Protein AF-A0A7S0KDR2-F1 (afdb_monomer_lite)

Organism: Micromonas pusilla (NCBI:txid38833)

Sequence (340 aa):
GGAGGDVPVPTMLALCEDPSVVGTPFYLMSFVQGHVFTKPGLDALPSPAHRRAVYDAMADTLGALHKIDPERIGLGSFGSSGGHRSGRGSRPRSTGASWSERQLERWARQYSLSLIGDANPEPVVTALIEWLRANRPVAEPGGRLVHGDFRLDNIVFESPVGPGPAGTGKDKDKDKDKPSPGRGVLAVLDWELSTLGSPYGDVAYCCMPYHLPPPSSSSQSAGAPAAYPAFAGSIPPAGVPTEAEFVQRWCVASGLPNPQTRTERVAGDPRGAKKPVWPFYVALSLFRGAAILAGVRARAAMGNASAANAREAGGLVETLAARALVVAGVPVGSIPRPVS

InterPro domains:
  IPR002575 Aminoglycoside phosphotransferase [PF01636] (4-158)
  IPR011009 Protein kinase-like domain superfamily [SSF56112] (5-304)
  IPR041726 Acyl-CoA dehydrogenase family member 10/11, N-terminal [cd05154] (3-254)
  IPR052898 Acyl-CoA dehydrogenase 10-like [PTHR47829] (7-158)

Radius of gyration: 21.48 Å; chains: 1; bounding box: 63×51×60 Å

Structure (mmCIF, N/CA/C/O backbone):
data_AF-A0A7S0KDR2-F1
#
_entry.id   AF-A0A7S0KDR2-F1
#
loop_
_atom_site.group_PDB
_atom_site.id
_atom_site.type_symbol
_atom_site.label_atom_id
_atom_site.label_alt_id
_atom_site.label_comp_id
_atom_site.label_asym_id
_atom_site.label_entity_id
_atom_site.label_seq_id
_atom_site.pdbx_PDB_ins_code
_atom_site.Cartn_x
_atom_site.Cartn_y
_atom_site.Cartn_z
_atom_site.occupancy
_atom_site.B_iso_or_equiv
_atom_site.auth_seq_id
_atom_site.auth_comp_id
_atom_site.auth_asym_id
_atom_site.auth_atom_id
_atom_site.pdbx_PDB_model_num
ATOM 1 N N . GLY A 1 1 ? -13.976 -10.209 21.223 1.00 30.00 1 GLY A N 1
ATOM 2 C CA . GLY A 1 1 ? -14.221 -9.257 22.322 1.00 30.00 1 GLY A CA 1
ATOM 3 C C . GLY A 1 1 ? -12.956 -9.145 23.137 1.00 30.00 1 GLY A C 1
ATOM 4 O O . GLY A 1 1 ? -12.453 -10.176 23.554 1.00 30.00 1 GLY A O 1
ATOM 5 N N . GLY A 1 2 ? -12.444 -7.928 23.316 1.00 25.38 2 GLY A N 1
ATOM 6 C CA . GLY A 1 2 ? -11.199 -7.647 24.035 1.00 25.38 2 GLY A CA 1
ATOM 7 C C . GLY A 1 2 ? -10.426 -6.529 23.342 1.00 25.38 2 GLY A C 1
ATOM 8 O O . GLY A 1 2 ? -9.996 -6.683 22.206 1.00 25.38 2 GLY A O 1
ATOM 9 N N . ALA A 1 3 ? -10.316 -5.380 24.000 1.00 36.56 3 ALA A N 1
ATOM 10 C CA . ALA A 1 3 ? -9.576 -4.229 23.512 1.00 36.56 3 ALA A CA 1
ATOM 11 C C . ALA A 1 3 ? -8.072 -4.557 23.408 1.00 36.56 3 ALA A C 1
ATOM 13 O O . ALA A 1 3 ? -7.461 -4.956 24.395 1.00 36.56 3 ALA A O 1
ATOM 14 N N . GLY A 1 4 ? -7.498 -4.351 22.216 1.00 34.84 4 GLY A N 1
ATOM 15 C CA . GLY A 1 4 ? -6.059 -4.410 21.940 1.00 34.84 4 GLY A CA 1
ATOM 16 C C . GLY A 1 4 ? -5.543 -5.769 21.453 1.00 34.84 4 GLY A C 1
ATOM 17 O O . GLY A 1 4 ? -5.051 -6.554 22.255 1.00 34.84 4 GLY A O 1
ATOM 18 N N . GLY A 1 5 ? -5.556 -6.015 20.136 1.00 46.31 5 GLY A N 1
ATOM 19 C CA . GLY A 1 5 ? -4.735 -7.089 19.553 1.00 46.31 5 GLY A CA 1
ATOM 20 C C . GLY A 1 5 ? -5.205 -7.703 18.238 1.00 46.31 5 GLY A C 1
ATOM 21 O O . GLY A 1 5 ? -4.361 -8.220 17.513 1.00 46.31 5 GLY A O 1
ATOM 22 N N . ASP A 1 6 ? -6.491 -7.613 17.900 1.00 71.69 6 ASP A N 1
ATOM 23 C CA . ASP A 1 6 ? -7.034 -8.358 16.760 1.00 71.69 6 ASP A CA 1
ATOM 24 C C . ASP A 1 6 ? -7.283 -7.454 15.552 1.00 71.69 6 ASP A C 1
ATOM 26 O O . ASP A 1 6 ? -7.926 -6.409 15.655 1.00 71.69 6 ASP A O 1
ATOM 30 N N . VAL A 1 7 ? -6.782 -7.880 14.391 1.00 90.69 7 VAL A N 1
ATOM 31 C CA . VAL A 1 7 ? -7.192 -7.322 13.100 1.00 90.69 7 VAL A CA 1
ATOM 32 C C . VAL A 1 7 ? -8.580 -7.881 12.800 1.00 90.69 7 VAL A C 1
ATOM 34 O O . VAL A 1 7 ? -8.715 -9.098 12.647 1.00 90.69 7 VAL A O 1
ATOM 37 N N . PRO A 1 8 ? -9.624 -7.042 12.743 1.00 93.12 8 PRO A N 1
ATOM 38 C CA . PRO A 1 8 ? -10.976 -7.520 12.525 1.00 93.12 8 PRO A CA 1
ATOM 39 C C . PRO A 1 8 ? -11.106 -8.057 11.098 1.00 93.12 8 PRO A C 1
ATOM 41 O O . PRO A 1 8 ? -10.743 -7.390 10.130 1.00 93.12 8 PRO A O 1
ATOM 44 N N . VAL A 1 9 ? -11.639 -9.265 10.966 1.00 94.19 9 VAL A N 1
ATOM 45 C CA . VAL A 1 9 ? -11.901 -9.926 9.683 1.00 94.19 9 VAL A CA 1
ATOM 46 C C . VAL A 1 9 ? -13.286 -10.569 9.718 1.00 94.19 9 VAL A C 1
ATOM 48 O O . VAL A 1 9 ? -13.770 -10.909 10.805 1.00 94.19 9 VAL A O 1
ATOM 51 N N . PRO A 1 10 ? -13.944 -10.764 8.563 1.00 94.81 10 PRO A N 1
ATOM 52 C CA . PRO A 1 10 ? -15.155 -11.570 8.504 1.00 94.81 10 PRO A CA 1
ATOM 53 C C . PRO A 1 10 ? -14.897 -12.976 9.064 1.00 94.81 10 PRO A C 1
ATOM 55 O O . PRO A 1 10 ? -13.844 -13.569 8.834 1.00 94.81 10 PRO A O 1
ATOM 58 N N . THR A 1 11 ? -15.864 -13.533 9.793 1.00 94.75 11 THR A N 1
ATOM 59 C CA . THR A 1 11 ? -15.760 -14.914 10.281 1.00 94.75 11 THR A CA 1
ATOM 60 C C . THR A 1 11 ? -15.849 -15.871 9.101 1.00 94.75 11 THR A C 1
ATOM 62 O O . THR A 1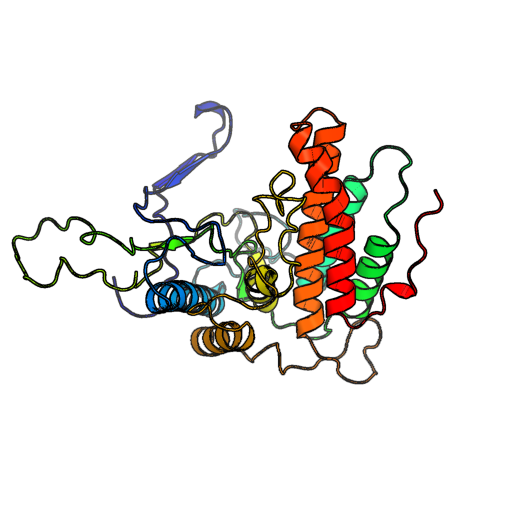 11 ? -16.844 -15.856 8.377 1.00 94.75 11 THR A O 1
ATOM 65 N N . MET A 1 12 ? -14.841 -16.721 8.918 1.00 94.62 12 MET A N 1
ATOM 66 C CA . MET A 1 12 ? -14.871 -17.784 7.913 1.00 94.62 12 MET A CA 1
ATOM 67 C C . MET A 1 12 ? -15.884 -18.861 8.317 1.00 94.62 12 MET A C 1
ATOM 69 O O . MET A 1 12 ? -15.818 -19.383 9.427 1.00 94.62 12 MET A O 1
ATOM 73 N N . LEU A 1 13 ? -16.822 -19.183 7.425 1.00 97.06 13 LEU A N 1
ATOM 74 C CA . LEU A 1 13 ? -17.912 -20.135 7.676 1.00 97.06 13 LEU A CA 1
ATOM 75 C C . LEU A 1 13 ? -17.646 -21.501 7.038 1.00 97.06 13 LEU A C 1
ATOM 77 O O . LEU A 1 13 ? -17.913 -22.528 7.654 1.00 97.06 13 LEU A O 1
ATOM 81 N N . ALA A 1 14 ? -17.135 -21.517 5.806 1.00 96.44 14 ALA A N 1
ATOM 82 C CA . ALA A 1 14 ? -16.826 -22.745 5.081 1.00 96.44 14 ALA A CA 1
ATOM 83 C C . ALA A 1 14 ? -15.789 -22.493 3.983 1.00 96.44 14 ALA A C 1
ATOM 85 O O . ALA A 1 14 ? -15.742 -21.405 3.412 1.00 96.44 14 ALA A O 1
ATOM 86 N N . LEU A 1 15 ? -15.013 -23.524 3.654 1.00 96.94 15 LEU A N 1
ATOM 87 C CA . LEU A 1 15 ? -14.202 -23.620 2.442 1.00 96.94 15 LEU A CA 1
ATOM 88 C C . LEU A 1 15 ? -14.663 -24.869 1.685 1.00 96.94 15 LEU A C 1
ATOM 90 O O . LEU A 1 15 ? -14.707 -25.954 2.261 1.00 96.94 15 LEU A O 1
ATOM 94 N N . CYS A 1 16 ? -15.014 -24.710 0.415 1.00 96.88 16 CYS A N 1
ATOM 95 C CA . CYS A 1 16 ? -15.358 -25.798 -0.487 1.00 96.88 16 CYS A CA 1
ATOM 96 C C . CYS A 1 16 ? -14.338 -25.829 -1.626 1.00 96.88 16 CYS A C 1
ATOM 98 O O . CYS A 1 16 ? -14.314 -24.948 -2.485 1.00 96.88 16 CYS A O 1
ATOM 100 N N . GLU A 1 17 ? -13.480 -26.846 -1.614 1.00 97.38 17 GLU A N 1
ATOM 101 C CA . GLU A 1 17 ? -12.481 -27.067 -2.666 1.00 97.38 17 GLU A CA 1
ATOM 102 C C . GLU A 1 17 ? -13.018 -27.930 -3.816 1.00 97.38 17 GLU A C 1
ATOM 104 O O . GLU A 1 17 ? -12.338 -28.079 -4.827 1.00 97.38 17 GLU A O 1
ATOM 109 N N . ASP A 1 18 ? -14.225 -28.490 -3.678 1.00 96.50 18 ASP A N 1
ATOM 110 C CA . ASP A 1 18 ? -14.862 -29.312 -4.702 1.00 96.50 18 ASP A CA 1
ATOM 111 C C . ASP A 1 18 ? -15.543 -28.426 -5.763 1.00 96.50 18 ASP A C 1
ATOM 113 O O . ASP A 1 18 ? -16.607 -27.851 -5.503 1.00 96.50 18 ASP A O 1
ATOM 117 N N . PRO A 1 19 ? -14.978 -28.321 -6.983 1.00 95.94 19 PRO A N 1
ATOM 118 C CA . PRO A 1 19 ? -15.572 -27.512 -8.035 1.00 95.94 19 PRO A CA 1
ATOM 119 C C . PRO A 1 19 ? -16.894 -28.097 -8.549 1.00 95.94 19 PRO A C 1
ATOM 121 O O . PRO A 1 19 ? -17.602 -27.397 -9.265 1.00 95.94 19 PRO A O 1
ATOM 124 N N . SER A 1 20 ? -17.266 -29.338 -8.209 1.00 97.31 20 SER A N 1
ATOM 125 C CA . SER A 1 20 ? -18.520 -29.948 -8.670 1.00 97.31 20 SER A CA 1
ATOM 126 C C . SER A 1 20 ? -19.775 -29.257 -8.118 1.00 97.31 20 SER A C 1
ATOM 128 O O . SER A 1 20 ? -20.839 -29.348 -8.727 1.00 97.31 20 SER A O 1
ATOM 130 N N . VAL A 1 21 ? -19.652 -28.516 -7.009 1.00 97.12 21 VAL A N 1
ATOM 131 C CA . VAL A 1 21 ? -20.784 -27.871 -6.326 1.00 97.12 21 VAL A CA 1
ATOM 132 C C . VAL A 1 21 ? -21.288 -26.630 -7.079 1.00 97.12 21 VAL A C 1
ATOM 134 O O . VAL A 1 21 ? -22.495 -26.477 -7.254 1.00 97.12 21 VAL A O 1
ATOM 137 N N . VAL A 1 22 ? -20.389 -25.744 -7.537 1.00 96.31 22 VAL A N 1
ATOM 138 C CA . VAL A 1 22 ? -20.742 -24.484 -8.246 1.00 96.31 22 VAL A CA 1
ATOM 139 C C . VAL A 1 22 ? -19.839 -24.148 -9.446 1.00 96.31 22 VAL A C 1
ATOM 141 O O . VAL A 1 22 ? -19.910 -23.049 -9.990 1.00 96.31 22 VAL A O 1
ATOM 144 N N . GLY A 1 23 ? -18.973 -25.069 -9.874 1.00 96.62 23 GLY A N 1
ATOM 145 C CA . GLY A 1 23 ? -18.070 -24.914 -11.024 1.00 96.62 23 GLY A CA 1
ATOM 146 C C . GLY A 1 23 ? -16.664 -24.391 -10.699 1.00 96.62 23 GLY A C 1
ATOM 147 O O . GLY A 1 23 ? -15.805 -24.383 -11.576 1.00 96.62 23 GLY A O 1
ATOM 148 N N . THR A 1 24 ? -16.399 -23.968 -9.460 1.00 96.25 24 THR A N 1
ATOM 149 C CA . THR A 1 24 ? -15.091 -23.477 -8.993 1.00 96.25 24 THR A CA 1
ATOM 150 C C . THR A 1 24 ? -14.984 -23.625 -7.471 1.00 96.25 24 THR A C 1
ATOM 152 O O . THR A 1 24 ? -16.021 -23.578 -6.804 1.00 96.25 24 THR A O 1
ATOM 155 N N . PRO A 1 25 ? -13.776 -23.763 -6.889 1.00 96.06 25 PRO A N 1
ATOM 156 C CA . PRO A 1 25 ? -13.589 -23.632 -5.448 1.00 96.06 25 PRO A CA 1
ATOM 157 C C . PRO A 1 25 ? -14.121 -22.292 -4.927 1.00 96.06 25 PRO A C 1
ATOM 159 O O . PRO A 1 25 ? -13.978 -21.262 -5.593 1.00 96.06 25 PRO A O 1
ATOM 162 N N . PHE A 1 26 ? -14.711 -22.303 -3.734 1.00 95.50 26 PHE A N 1
ATOM 163 C CA . PHE A 1 26 ? -15.263 -21.110 -3.093 1.00 95.50 26 PHE A CA 1
ATOM 164 C C . PHE A 1 26 ? -15.176 -21.197 -1.569 1.00 95.50 26 PHE A C 1
ATOM 166 O O . PHE A 1 26 ? -14.995 -22.265 -0.986 1.00 95.50 26 PHE A O 1
ATOM 173 N N . TYR A 1 27 ? -15.347 -20.060 -0.906 1.00 96.06 27 TYR A N 1
ATOM 174 C CA . TYR A 1 27 ? -15.484 -19.994 0.542 1.00 96.06 27 TYR A CA 1
ATOM 175 C C . TYR A 1 27 ? -16.673 -19.113 0.924 1.00 96.06 27 TYR A C 1
ATOM 177 O O . TYR A 1 27 ? -17.136 -18.285 0.141 1.00 96.06 27 TYR A O 1
ATOM 185 N N . LEU A 1 28 ? -17.170 -19.304 2.141 1.00 96.94 28 LEU A N 1
ATOM 186 C CA . LEU A 1 28 ? -18.227 -18.502 2.744 1.00 96.94 28 LEU A CA 1
ATOM 187 C C . LEU A 1 28 ? -17.679 -17.787 3.972 1.00 96.94 28 LEU A C 1
ATOM 189 O O . LEU A 1 28 ? -16.895 -18.352 4.738 1.00 96.94 28 LEU A O 1
ATOM 193 N N . MET A 1 29 ? -18.138 -16.561 4.183 1.00 97.31 29 MET A N 1
ATOM 194 C CA . MET A 1 29 ? -17.801 -15.751 5.348 1.00 97.31 29 MET A CA 1
ATOM 195 C C . MET A 1 29 ? -19.033 -14.999 5.855 1.00 97.31 29 MET A C 1
ATOM 197 O O . MET A 1 29 ? -20.013 -14.834 5.129 1.00 97.31 29 MET A O 1
ATOM 201 N N . SER A 1 30 ? -18.993 -14.542 7.104 1.00 96.44 30 SER A N 1
ATOM 202 C CA . SER A 1 30 ? -20.048 -13.706 7.674 1.00 96.44 30 SER A CA 1
ATOM 203 C C . SER A 1 30 ? -20.187 -12.390 6.908 1.00 96.44 30 SER A C 1
ATOM 205 O O . SER A 1 30 ? -19.184 -11.742 6.606 1.00 96.44 30 SER A O 1
ATOM 207 N N . PHE A 1 31 ? -21.418 -11.934 6.689 1.00 96.06 31 PHE A N 1
ATOM 208 C CA . PHE A 1 31 ? -21.665 -10.578 6.208 1.00 96.06 31 PHE A CA 1
ATOM 209 C C . PHE A 1 31 ? -21.381 -9.557 7.320 1.00 96.06 31 PHE A C 1
ATOM 211 O O . PHE A 1 31 ? -21.973 -9.633 8.397 1.00 96.06 31 PHE A O 1
ATOM 218 N N . VAL A 1 32 ? -20.488 -8.599 7.061 1.00 93.50 32 VAL A N 1
ATOM 219 C CA . VAL A 1 32 ? -20.164 -7.510 7.993 1.00 93.50 32 VAL A CA 1
ATOM 220 C C . VAL A 1 32 ? -20.855 -6.237 7.515 1.00 93.50 32 VAL A C 1
ATOM 222 O O . VAL A 1 32 ? -20.484 -5.666 6.492 1.00 93.50 32 VAL A O 1
ATOM 225 N N . GLN A 1 33 ? -21.875 -5.795 8.251 1.00 92.50 33 GLN A N 1
ATOM 226 C CA . GLN A 1 33 ? -22.619 -4.583 7.919 1.00 92.50 33 GLN A CA 1
ATOM 227 C C . GLN A 1 33 ? -21.848 -3.335 8.368 1.00 92.50 33 GLN A C 1
ATOM 229 O O . GLN A 1 33 ? -21.670 -3.107 9.562 1.00 92.50 33 GLN A O 1
ATOM 234 N N . GLY A 1 34 ? -21.438 -2.502 7.413 1.00 90.88 34 GLY A N 1
ATOM 235 C CA . GLY A 1 34 ? -20.753 -1.241 7.685 1.00 90.88 34 GLY A CA 1
ATOM 236 C C . GLY A 1 34 ? -20.585 -0.390 6.432 1.00 90.88 34 GLY A C 1
ATOM 237 O O . GLY A 1 34 ? -21.293 -0.579 5.442 1.00 90.88 34 GLY A O 1
ATOM 238 N N . HIS A 1 35 ? -19.664 0.568 6.488 1.00 90.81 35 HIS A N 1
ATOM 239 C CA . HIS A 1 35 ? -19.412 1.520 5.412 1.00 90.81 35 HIS A CA 1
ATOM 240 C C . HIS A 1 35 ? -18.040 1.297 4.775 1.00 90.81 35 HIS A C 1
ATOM 242 O O . HIS A 1 35 ? -17.051 1.129 5.482 1.00 90.81 35 HIS A O 1
ATOM 248 N N . VAL A 1 36 ? -17.972 1.352 3.446 1.00 91.44 36 VAL A N 1
ATOM 249 C CA . VAL A 1 36 ? -16.721 1.277 2.682 1.00 91.44 36 VAL A CA 1
ATOM 250 C C . VAL A 1 36 ? -16.508 2.615 1.990 1.00 91.44 36 VAL A C 1
ATOM 252 O O . VAL A 1 36 ? -17.371 3.068 1.236 1.00 91.44 36 VAL A O 1
ATOM 255 N N . PHE A 1 37 ? -15.368 3.258 2.241 1.00 90.88 37 PHE A N 1
ATOM 256 C CA . PHE A 1 37 ? -15.027 4.517 1.585 1.00 90.88 37 PHE A CA 1
ATOM 257 C C . PHE A 1 37 ? -14.098 4.260 0.401 1.00 90.88 37 PHE A C 1
ATOM 259 O O . PHE A 1 37 ? -13.109 3.550 0.511 1.00 90.88 37 PHE A O 1
ATOM 266 N N . THR A 1 38 ? -14.376 4.897 -0.731 1.00 88.56 38 THR A N 1
ATOM 267 C CA . THR A 1 38 ? -13.565 4.743 -1.952 1.00 88.56 38 THR A CA 1
ATOM 268 C C . THR A 1 38 ? -12.798 6.006 -2.322 1.00 88.56 38 THR A C 1
ATOM 270 O O . THR A 1 38 ? -11.912 5.963 -3.165 1.00 88.56 38 THR A O 1
ATOM 273 N N . LYS A 1 39 ? -13.110 7.152 -1.704 1.00 89.94 39 LYS A N 1
ATOM 274 C CA . LYS A 1 39 ? -12.457 8.436 -1.989 1.00 89.94 39 LYS A CA 1
ATOM 275 C C . LYS A 1 39 ? -11.585 8.861 -0.806 1.00 89.94 39 LYS A C 1
ATOM 277 O O . LYS A 1 39 ? -12.131 9.041 0.284 1.00 89.94 39 LYS A O 1
ATOM 282 N N . PRO A 1 40 ? -10.280 9.121 -1.004 1.00 92.31 40 PRO A N 1
ATOM 283 C CA . PRO A 1 40 ? -9.356 9.442 0.084 1.00 92.31 40 PRO A CA 1
ATOM 284 C C . PRO A 1 40 ? -9.670 10.796 0.740 1.00 92.31 40 PRO A C 1
ATOM 286 O O . PRO A 1 40 ? -9.378 11.009 1.909 1.00 92.31 40 PRO A O 1
ATOM 289 N N . GLY A 1 41 ? -10.332 11.714 0.025 1.00 92.06 41 GLY A N 1
ATOM 290 C CA . GLY A 1 41 ? -10.776 12.988 0.600 1.00 92.06 41 GLY A CA 1
ATOM 291 C C . GLY A 1 41 ? -11.864 12.852 1.672 1.00 92.06 41 GLY A C 1
ATOM 292 O O . GLY A 1 41 ? -12.020 13.755 2.492 1.00 92.06 41 GLY A O 1
ATOM 293 N N . LEU A 1 42 ? -12.594 11.725 1.696 1.00 91.44 42 LEU A N 1
ATOM 294 C CA . LEU A 1 42 ? -13.695 11.472 2.631 1.00 91.44 42 LEU A CA 1
ATOM 295 C C . LEU A 1 42 ? -14.713 12.631 2.675 1.00 91.44 42 LEU A C 1
ATOM 297 O O . LEU A 1 42 ? -15.190 13.035 3.738 1.00 91.44 42 LEU A O 1
ATOM 301 N N . ASP A 1 43 ? -15.044 13.188 1.507 1.00 88.06 43 ASP A N 1
ATOM 302 C CA . ASP A 1 43 ? -15.918 14.364 1.386 1.00 88.06 43 ASP A CA 1
ATOM 303 C C . ASP A 1 43 ? -17.357 14.093 1.838 1.00 88.06 43 ASP A C 1
ATOM 305 O O . ASP A 1 43 ? -18.056 15.012 2.248 1.00 88.06 43 ASP A O 1
ATOM 309 N N . ALA A 1 44 ? -17.773 12.823 1.820 1.00 86.44 44 ALA A N 1
ATOM 310 C CA . ALA A 1 44 ? -19.068 12.382 2.328 1.00 86.44 44 ALA A CA 1
ATOM 311 C C . ALA A 1 44 ? -19.186 12.468 3.863 1.00 86.44 44 ALA A C 1
ATOM 313 O O . ALA A 1 44 ? -20.286 12.341 4.397 1.00 86.44 44 ALA A O 1
ATOM 314 N N . LEU A 1 45 ? -18.072 12.655 4.584 1.00 89.31 45 LEU A N 1
ATOM 315 C CA . LEU A 1 45 ? -18.080 12.765 6.040 1.00 89.31 45 LEU A CA 1
ATOM 316 C C . LEU A 1 45 ? -18.398 14.192 6.501 1.00 89.31 45 LEU A C 1
ATOM 318 O O . LEU A 1 45 ? -17.882 15.155 5.931 1.00 89.31 45 LEU A O 1
ATOM 322 N N . PRO A 1 46 ? -19.173 14.343 7.591 1.00 87.88 46 PRO A N 1
ATOM 323 C CA . PRO A 1 46 ? -19.741 15.633 7.974 1.00 87.88 46 PRO A CA 1
ATOM 324 C C . PRO A 1 46 ? -18.729 16.600 8.602 1.00 87.88 46 PRO A C 1
ATOM 326 O O . PRO A 1 46 ? -19.025 17.785 8.733 1.00 87.88 46 PRO A O 1
ATOM 329 N N . SER A 1 47 ? -17.548 16.136 9.033 1.00 90.69 47 SER A N 1
ATOM 330 C CA . SER A 1 47 ? -16.541 17.027 9.619 1.00 90.69 47 SER A CA 1
ATOM 331 C C . SER A 1 47 ? -15.103 16.509 9.497 1.00 90.69 47 SER A C 1
ATOM 333 O O . SER A 1 47 ? -14.886 15.298 9.388 1.00 90.69 47 SER A O 1
ATOM 335 N N . PRO A 1 48 ? -14.099 17.404 9.611 1.00 93.62 48 PRO A N 1
ATOM 336 C CA . PRO A 1 48 ? -12.688 17.029 9.706 1.00 93.62 48 PRO A CA 1
ATOM 337 C C . PRO A 1 48 ? -12.387 15.975 10.782 1.00 93.62 48 PRO A C 1
ATOM 339 O O . PRO A 1 48 ? -11.556 15.097 10.569 1.00 93.62 48 PRO A O 1
ATOM 342 N N . ALA A 1 49 ? -13.091 16.010 11.918 1.00 91.56 49 ALA A N 1
ATOM 343 C CA . ALA A 1 49 ? -12.898 15.038 12.995 1.00 91.56 49 ALA A CA 1
ATOM 344 C C . ALA A 1 49 ? -13.289 13.607 12.581 1.00 91.56 49 ALA A C 1
ATOM 346 O O . ALA A 1 49 ? -12.629 12.654 12.986 1.00 91.56 49 ALA A O 1
ATOM 347 N N . HIS A 1 50 ? -14.315 13.448 11.736 1.00 90.88 50 HIS A N 1
ATOM 348 C CA . HIS A 1 50 ? -14.700 12.135 11.206 1.00 90.88 50 HIS A CA 1
ATOM 349 C C . HIS A 1 50 ? -13.643 11.599 10.238 1.00 90.88 50 HIS A C 1
ATOM 351 O O . HIS A 1 50 ? -13.275 10.431 10.318 1.00 90.88 50 HIS A O 1
ATOM 357 N N . ARG A 1 51 ? -13.105 12.461 9.363 1.00 93.31 51 ARG A N 1
ATOM 358 C CA . ARG A 1 51 ? -12.008 12.088 8.454 1.00 93.31 51 ARG A CA 1
ATOM 359 C C . ARG A 1 51 ? -10.776 11.643 9.236 1.00 93.31 51 ARG A C 1
ATOM 361 O O . ARG A 1 51 ? -10.191 10.611 8.915 1.00 93.31 51 ARG A O 1
ATOM 368 N N . ARG A 1 52 ? -10.444 12.376 10.306 1.00 94.75 52 ARG A N 1
ATOM 369 C CA . ARG A 1 52 ? -9.329 12.039 11.195 1.00 94.75 52 ARG A CA 1
ATOM 370 C C . ARG A 1 52 ? -9.534 10.677 11.842 1.00 94.75 52 ARG A C 1
ATOM 372 O O . ARG A 1 52 ? -8.624 9.863 11.791 1.00 94.75 52 ARG A O 1
ATOM 379 N N . ALA A 1 53 ? -10.725 10.415 12.380 1.00 93.00 53 ALA A N 1
ATOM 380 C CA . ALA A 1 53 ? -11.049 9.141 13.018 1.00 93.00 53 ALA A CA 1
ATOM 381 C C . ALA A 1 53 ? -10.910 7.942 12.062 1.00 93.00 53 ALA A C 1
ATOM 383 O O . ALA A 1 53 ? -10.332 6.929 12.447 1.00 93.00 53 ALA A O 1
ATOM 384 N N . VAL A 1 54 ? -11.364 8.071 10.810 1.00 94.19 54 VAL A N 1
ATOM 385 C CA . VAL A 1 54 ? -11.232 7.013 9.791 1.00 94.19 54 VAL A CA 1
ATOM 386 C C . VAL A 1 54 ? -9.765 6.701 9.495 1.00 94.19 54 VAL A C 1
ATOM 388 O O . VAL A 1 54 ? -9.358 5.541 9.551 1.00 94.19 54 VAL A O 1
ATOM 391 N N . TYR A 1 55 ? -8.951 7.724 9.222 1.00 96.12 55 TYR A N 1
ATOM 392 C CA . TYR A 1 55 ? -7.526 7.526 8.939 1.00 96.12 55 TYR A CA 1
ATOM 393 C C . TYR A 1 55 ? -6.738 7.043 10.161 1.00 96.12 55 TYR A C 1
ATOM 395 O O . TYR A 1 55 ? -5.831 6.224 10.019 1.00 96.12 55 TYR A O 1
ATOM 403 N N . ASP A 1 56 ? -7.097 7.515 11.355 1.00 95.75 56 ASP A N 1
ATOM 404 C CA . ASP A 1 56 ? -6.513 7.056 12.611 1.00 95.75 56 ASP A CA 1
ATOM 405 C C . ASP A 1 56 ? -6.793 5.556 12.827 1.00 95.75 56 ASP A C 1
ATOM 407 O O . ASP A 1 56 ? -5.863 4.787 13.072 1.00 95.75 56 ASP A O 1
ATOM 411 N N . ALA A 1 57 ? -8.044 5.116 12.640 1.00 94.75 57 ALA A N 1
ATOM 412 C CA . ALA A 1 57 ? -8.432 3.707 12.741 1.00 94.75 57 ALA A CA 1
ATOM 413 C C . ALA A 1 57 ? -7.768 2.834 11.661 1.00 94.75 57 ALA A C 1
ATOM 415 O O . ALA A 1 57 ? -7.365 1.702 11.939 1.00 94.75 57 ALA A O 1
ATOM 416 N N . MET A 1 58 ? -7.613 3.360 10.442 1.00 95.94 58 MET A N 1
ATOM 417 C CA . MET A 1 58 ? -6.900 2.691 9.352 1.00 95.94 58 MET A CA 1
ATOM 418 C C . MET A 1 58 ? -5.421 2.460 9.705 1.00 95.94 58 MET A C 1
ATOM 420 O O . MET A 1 58 ? -4.929 1.339 9.568 1.00 95.94 58 MET A O 1
ATOM 424 N N . ALA A 1 59 ? -4.723 3.488 10.202 1.00 97.19 59 ALA A N 1
ATOM 425 C CA . ALA A 1 59 ? -3.321 3.385 10.614 1.00 97.19 59 ALA A CA 1
ATOM 426 C C . ALA A 1 59 ? -3.133 2.429 11.802 1.00 97.19 59 ALA A C 1
ATOM 428 O O . ALA A 1 59 ? -2.200 1.622 11.798 1.00 97.19 59 ALA A O 1
ATOM 429 N N . ASP A 1 60 ? -4.029 2.489 12.793 1.00 96.25 60 ASP A N 1
ATOM 430 C CA . ASP A 1 60 ? -3.994 1.612 13.967 1.00 96.25 60 ASP A CA 1
ATOM 431 C C . ASP A 1 60 ? -4.214 0.148 13.581 1.00 96.25 60 ASP A C 1
ATOM 433 O O . ASP A 1 60 ? -3.488 -0.729 14.048 1.00 96.25 60 ASP A O 1
ATOM 437 N N . THR A 1 61 ? -5.169 -0.116 12.684 1.00 96.88 61 THR A N 1
ATOM 438 C CA . THR A 1 61 ? -5.474 -1.470 12.196 1.00 96.88 61 THR A CA 1
ATOM 439 C C . THR A 1 61 ? -4.306 -2.044 11.400 1.00 96.88 61 THR A C 1
ATOM 441 O O . THR A 1 61 ? -3.904 -3.185 11.634 1.00 96.88 61 THR A O 1
ATOM 444 N N . LEU A 1 62 ? -3.697 -1.249 10.513 1.00 97.69 62 LEU A N 1
ATOM 445 C CA . LEU A 1 62 ? -2.497 -1.670 9.787 1.00 97.69 62 LEU A CA 1
ATOM 446 C C . LEU A 1 62 ? -1.311 -1.900 10.734 1.00 97.69 62 LEU A C 1
ATOM 448 O O . LEU A 1 62 ? -0.525 -2.832 10.561 1.00 97.69 62 LEU A O 1
ATOM 452 N N . GLY A 1 63 ? -1.172 -1.054 11.754 1.00 96.94 63 GLY A N 1
ATOM 453 C CA . GLY A 1 63 ? -0.151 -1.217 12.778 1.00 96.94 63 GLY A CA 1
ATOM 454 C C . GLY A 1 63 ? -0.334 -2.510 13.574 1.00 96.94 63 GLY A C 1
ATOM 455 O O . GLY A 1 63 ? 0.629 -3.259 13.750 1.00 96.94 63 GLY A O 1
ATOM 456 N N . ALA A 1 64 ? -1.570 -2.809 13.981 1.00 95.62 64 ALA A N 1
ATOM 457 C CA . ALA A 1 64 ? -1.934 -4.052 14.653 1.00 95.62 64 ALA A CA 1
ATOM 458 C C . ALA A 1 64 ? -1.629 -5.278 13.780 1.00 95.62 64 ALA A C 1
ATOM 460 O O . ALA A 1 64 ? -1.002 -6.218 14.267 1.00 95.62 64 ALA A O 1
ATOM 461 N N . LEU A 1 65 ? -1.961 -5.232 12.482 1.00 96.25 65 LEU A N 1
ATOM 462 C CA . LEU A 1 65 ? -1.615 -6.283 11.519 1.00 96.25 65 LEU A CA 1
ATOM 463 C C . LEU A 1 65 ? -0.112 -6.557 11.491 1.00 96.25 65 LEU A C 1
ATOM 465 O O . LEU A 1 65 ? 0.322 -7.696 11.648 1.00 96.25 65 LEU A O 1
ATOM 469 N N . HIS A 1 66 ? 0.703 -5.512 11.366 1.00 96.44 66 HIS A N 1
ATOM 470 C CA . HIS A 1 66 ? 2.157 -5.661 11.291 1.00 96.44 66 HIS A CA 1
ATOM 471 C C . HIS A 1 66 ? 2.811 -6.071 12.621 1.00 96.44 66 HIS A C 1
ATOM 473 O O . HIS A 1 66 ? 3.978 -6.482 12.638 1.00 96.44 66 HIS A O 1
ATOM 479 N N . LYS A 1 67 ? 2.077 -5.988 13.736 1.00 94.00 67 LYS A N 1
ATOM 480 C CA . LYS A 1 67 ? 2.515 -6.460 15.052 1.00 94.00 67 LYS A CA 1
ATOM 481 C C . LYS A 1 67 ? 2.322 -7.968 15.233 1.00 94.00 67 LYS A C 1
ATOM 483 O O . LYS A 1 67 ? 3.032 -8.549 16.054 1.00 94.00 67 LYS A O 1
ATOM 488 N N . ILE A 1 68 ? 1.416 -8.590 14.473 1.00 92.31 68 ILE A N 1
ATOM 489 C CA . ILE A 1 68 ? 1.163 -10.033 14.525 1.00 92.31 68 ILE A CA 1
ATOM 490 C C . ILE A 1 68 ? 2.455 -10.795 14.224 1.00 92.31 68 ILE A C 1
ATOM 492 O O . ILE A 1 68 ? 3.163 -10.500 13.261 1.00 92.31 68 ILE A O 1
ATOM 496 N N . ASP A 1 69 ? 2.739 -11.789 15.062 1.00 90.25 69 ASP A N 1
ATOM 497 C CA . ASP A 1 69 ? 3.786 -12.779 14.838 1.00 90.25 69 ASP A CA 1
ATOM 498 C C . ASP A 1 69 ? 3.203 -13.934 14.006 1.00 90.25 69 ASP A C 1
ATOM 500 O O . ASP A 1 69 ? 2.379 -14.699 14.525 1.00 90.25 69 ASP A O 1
ATOM 504 N N . PRO A 1 70 ? 3.601 -14.083 12.728 1.00 90.31 70 PRO A N 1
ATOM 505 C CA . PRO A 1 70 ? 3.045 -15.114 11.866 1.00 90.31 70 PRO A CA 1
ATOM 506 C C . PRO A 1 70 ? 3.304 -16.533 12.374 1.00 90.31 70 PRO A C 1
ATOM 508 O O . PRO A 1 70 ? 2.480 -17.412 12.135 1.00 90.31 70 PRO A O 1
ATOM 511 N N . GLU A 1 71 ? 4.409 -16.794 13.081 1.00 89.19 71 GLU A N 1
ATOM 512 C CA . GLU A 1 71 ? 4.696 -18.138 13.599 1.00 89.19 71 GLU A CA 1
ATOM 513 C C . GLU A 1 71 ? 3.672 -18.548 14.659 1.00 89.19 71 GLU A C 1
ATOM 515 O O . GLU A 1 71 ? 3.160 -19.670 14.631 1.00 89.19 71 GLU A O 1
ATOM 520 N N . ARG A 1 72 ? 3.300 -17.612 15.539 1.00 89.50 72 ARG A N 1
ATOM 521 C CA . ARG A 1 72 ? 2.342 -17.851 16.629 1.00 89.50 72 ARG A CA 1
ATOM 522 C C . ARG A 1 72 ? 0.926 -18.154 16.152 1.00 89.50 72 ARG A C 1
ATOM 524 O O . ARG A 1 72 ? 0.177 -18.780 16.895 1.00 89.50 72 ARG A O 1
ATOM 531 N N . ILE A 1 73 ? 0.571 -17.735 14.939 1.00 88.62 73 ILE A N 1
ATOM 532 C CA . ILE A 1 73 ? -0.738 -18.002 14.326 1.00 88.62 73 ILE A CA 1
ATOM 533 C C . ILE A 1 73 ? -0.676 -19.068 13.220 1.00 88.62 73 ILE A C 1
ATOM 535 O O . ILE A 1 73 ? -1.617 -19.214 12.448 1.00 88.62 73 ILE A O 1
ATOM 539 N N . GLY A 1 74 ? 0.428 -19.818 13.120 1.00 88.38 74 GLY A N 1
ATOM 540 C CA . GLY A 1 74 ? 0.576 -20.913 12.152 1.00 88.38 74 GLY A CA 1
ATOM 541 C C . GLY A 1 74 ? 0.890 -20.478 10.714 1.00 88.38 74 GLY A C 1
ATOM 542 O O . GLY A 1 74 ? 0.943 -21.318 9.819 1.00 88.38 74 GLY A O 1
ATOM 543 N N . LEU A 1 75 ? 1.165 -19.193 10.483 1.00 88.69 75 LEU A N 1
ATOM 544 C CA . LEU A 1 75 ? 1.485 -18.608 9.176 1.00 88.69 75 LEU A CA 1
ATOM 545 C C . LEU A 1 75 ? 2.990 -18.445 8.917 1.00 88.69 75 LEU A C 1
ATOM 547 O O . LEU A 1 75 ? 3.369 -17.826 7.928 1.00 88.69 75 LEU A O 1
ATOM 551 N N . GLY A 1 76 ? 3.874 -19.028 9.734 1.00 84.19 76 GLY A N 1
ATOM 552 C CA . GLY A 1 76 ? 5.336 -18.887 9.592 1.00 84.19 76 GLY A CA 1
ATOM 553 C C . GLY A 1 76 ? 5.926 -19.338 8.241 1.00 84.19 76 GLY A C 1
ATOM 554 O O . GLY A 1 76 ? 7.055 -18.987 7.910 1.00 84.19 76 GLY A O 1
ATOM 555 N N . SER A 1 77 ? 5.170 -20.092 7.433 1.00 81.31 77 SER A N 1
ATOM 556 C CA . SER A 1 77 ? 5.568 -20.523 6.081 1.00 81.31 77 SER A CA 1
ATOM 557 C C . SER A 1 77 ? 4.772 -19.869 4.942 1.00 81.31 77 SER A C 1
ATOM 559 O O . SER A 1 77 ? 5.020 -20.177 3.779 1.00 81.31 77 SER A O 1
ATOM 561 N N . PHE A 1 78 ? 3.874 -18.928 5.250 1.00 80.69 78 PHE A N 1
ATOM 562 C CA . PHE A 1 78 ? 2.905 -18.358 4.306 1.00 80.69 78 PHE A CA 1
ATOM 563 C C . PHE A 1 78 ? 3.535 -17.611 3.112 1.00 80.69 78 PHE A C 1
ATOM 565 O O . PHE A 1 78 ? 2.962 -17.575 2.029 1.00 80.69 78 PHE A O 1
ATOM 572 N N . GLY A 1 79 ? 4.732 -17.034 3.277 1.00 68.31 79 GLY A N 1
ATOM 573 C CA . GLY A 1 79 ? 5.403 -16.230 2.242 1.00 68.31 79 GLY A CA 1
ATOM 574 C C . GLY A 1 79 ? 6.453 -16.956 1.397 1.00 68.31 79 GLY A C 1
ATOM 575 O O . GLY A 1 79 ? 7.062 -16.338 0.521 1.00 68.31 79 GLY A O 1
ATOM 576 N N . SER A 1 80 ? 6.699 -18.239 1.658 1.00 58.72 80 SER A N 1
ATOM 577 C CA . SER A 1 80 ? 7.636 -19.041 0.876 1.00 58.72 80 SER A CA 1
ATOM 578 C C . SER A 1 80 ? 6.912 -19.633 -0.327 1.00 58.72 80 SER A C 1
ATOM 580 O O . SER A 1 80 ? 5.951 -20.370 -0.161 1.00 58.72 80 SER A O 1
ATOM 582 N N . SER A 1 81 ? 7.373 -19.306 -1.531 1.00 45.09 81 SER A N 1
ATOM 583 C CA . SER A 1 81 ? 6.842 -19.722 -2.834 1.00 45.09 81 SER A CA 1
ATOM 584 C C . SER A 1 81 ? 6.192 -21.119 -2.844 1.00 45.09 81 SER A C 1
ATOM 586 O O . SER A 1 81 ? 6.888 -22.133 -2.891 1.00 45.09 81 SER A O 1
ATOM 588 N N . GLY A 1 82 ? 4.857 -21.163 -2.848 1.00 36.91 82 GLY A N 1
ATOM 589 C CA . GLY A 1 82 ? 4.059 -22.383 -2.996 1.00 36.91 82 GLY A CA 1
ATOM 590 C C . GLY A 1 82 ? 2.975 -22.467 -1.930 1.00 36.91 82 GLY A C 1
ATOM 591 O O . GLY A 1 82 ? 3.289 -22.477 -0.747 1.00 36.91 82 GLY A O 1
ATOM 592 N N . GLY A 1 83 ? 1.714 -22.501 -2.367 1.00 36.75 83 GLY A N 1
ATOM 593 C CA . GLY A 1 83 ? 0.530 -22.515 -1.510 1.00 36.75 83 GLY A CA 1
ATOM 594 C C . GLY A 1 83 ? 0.532 -23.596 -0.428 1.00 36.75 83 GLY A C 1
ATOM 595 O O . GLY A 1 83 ? 1.399 -24.464 -0.383 1.00 36.75 83 GLY A O 1
ATOM 596 N N . HIS A 1 84 ? -0.475 -23.514 0.440 1.00 35.47 84 HIS A N 1
ATOM 597 C CA . HIS A 1 84 ? -0.778 -24.434 1.535 1.00 35.47 84 HIS A CA 1
ATOM 598 C C . HIS A 1 84 ? -0.456 -25.904 1.178 1.00 35.47 84 HIS A C 1
ATOM 600 O O . HIS A 1 84 ? -1.270 -26.610 0.589 1.00 35.47 84 HIS A O 1
ATOM 606 N N . ARG A 1 85 ? 0.756 -26.388 1.495 1.00 37.34 85 ARG A N 1
ATOM 607 C CA . ARG A 1 85 ? 1.094 -27.811 1.363 1.00 37.34 85 ARG A CA 1
ATOM 608 C C . ARG A 1 85 ? 0.629 -28.496 2.635 1.00 37.34 85 ARG A C 1
ATOM 610 O O . ARG A 1 85 ? 1.249 -28.359 3.688 1.00 37.34 85 ARG A O 1
ATOM 617 N N . SER A 1 86 ? -0.447 -29.264 2.522 1.00 34.28 86 SER A N 1
ATOM 618 C CA . SER A 1 86 ? -0.806 -30.306 3.478 1.00 34.28 86 SER A CA 1
ATOM 619 C C . SER A 1 86 ? 0.357 -31.302 3.590 1.00 34.28 86 SER A C 1
ATOM 621 O O . SER A 1 86 ? 0.511 -32.202 2.766 1.00 34.28 86 SER A O 1
ATOM 623 N N . GLY A 1 87 ? 1.238 -31.111 4.569 1.00 34.03 87 GLY A N 1
ATOM 624 C CA . GLY A 1 87 ? 2.355 -32.021 4.803 1.00 34.03 87 GLY A CA 1
ATOM 625 C C . GLY A 1 87 ? 3.365 -31.460 5.794 1.00 34.03 87 GLY A C 1
ATOM 626 O O . GLY A 1 87 ? 4.143 -30.565 5.469 1.00 34.03 87 GLY A O 1
ATOM 627 N N . ARG A 1 88 ? 3.387 -32.016 7.011 1.00 36.50 88 ARG A N 1
ATOM 628 C CA . ARG A 1 88 ? 4.496 -31.819 7.953 1.00 36.50 88 ARG A CA 1
ATOM 629 C C . ARG A 1 88 ? 5.796 -32.277 7.284 1.00 36.50 88 ARG A C 1
ATOM 631 O O . ARG A 1 88 ? 5.896 -33.439 6.908 1.00 36.50 88 ARG A O 1
ATOM 638 N N . GLY A 1 89 ? 6.799 -31.400 7.214 1.00 37.94 89 GLY A N 1
ATOM 639 C CA . GLY A 1 89 ? 8.193 -31.852 7.122 1.00 37.94 89 GLY A CA 1
ATOM 640 C C . GLY A 1 89 ? 9.094 -31.252 6.046 1.00 37.94 89 GLY A C 1
ATOM 641 O O . GLY A 1 89 ? 10.187 -31.772 5.852 1.00 37.94 89 GLY A O 1
ATOM 642 N N . SER A 1 90 ? 8.738 -30.171 5.350 1.00 34.47 90 SER A N 1
ATOM 643 C CA . SER A 1 90 ? 9.709 -29.511 4.458 1.00 34.47 90 SER A CA 1
ATOM 644 C C . SER A 1 90 ? 9.558 -27.997 4.481 1.00 34.47 90 SER A C 1
ATOM 646 O O . SER A 1 90 ? 8.630 -27.449 3.896 1.00 34.47 90 SER A O 1
ATOM 648 N N . ARG A 1 91 ? 10.492 -27.313 5.160 1.00 41.88 91 ARG A N 1
ATOM 649 C CA . ARG A 1 91 ? 10.680 -25.863 5.009 1.00 41.88 91 ARG A CA 1
ATOM 650 C C . ARG A 1 91 ? 11.024 -25.599 3.539 1.00 41.88 91 ARG A C 1
ATOM 652 O O . ARG A 1 91 ? 12.039 -26.129 3.080 1.00 41.88 91 ARG A O 1
ATOM 659 N N . PRO A 1 92 ? 10.237 -24.808 2.791 1.00 40.97 92 PRO A N 1
ATOM 660 C CA . PRO A 1 92 ? 10.650 -24.404 1.461 1.00 40.97 92 PRO A CA 1
ATOM 661 C C . PRO A 1 92 ? 11.957 -23.626 1.589 1.00 40.97 92 PRO A C 1
ATOM 663 O O . PRO A 1 92 ? 12.109 -22.770 2.466 1.00 40.97 92 PRO A O 1
ATOM 666 N N . ARG A 1 93 ? 12.920 -23.949 0.730 1.00 40.16 93 ARG A N 1
ATOM 667 C CA . ARG A 1 93 ? 14.184 -23.226 0.654 1.00 40.16 93 ARG A CA 1
ATOM 668 C C . ARG A 1 93 ? 13.851 -21.788 0.258 1.00 40.16 93 ARG A C 1
ATOM 670 O O . ARG A 1 93 ? 13.373 -21.563 -0.851 1.00 40.16 93 ARG A O 1
ATOM 677 N N . SER A 1 94 ? 14.059 -20.838 1.173 1.00 48.06 94 SER A N 1
ATOM 678 C CA . SER A 1 94 ? 14.027 -19.408 0.856 1.00 48.06 94 SER A CA 1
ATOM 679 C C . SER A 1 94 ? 14.835 -19.193 -0.423 1.00 48.06 94 SER A C 1
ATOM 681 O O . SER A 1 94 ? 15.970 -19.663 -0.525 1.00 48.06 94 SER A O 1
ATOM 683 N N . THR A 1 95 ? 14.262 -18.502 -1.405 1.00 51.44 95 THR A N 1
ATOM 684 C CA . THR A 1 95 ? 14.947 -18.158 -2.658 1.00 51.44 95 THR A CA 1
ATOM 685 C C . THR A 1 95 ? 16.129 -17.205 -2.436 1.00 51.44 95 THR A C 1
ATOM 687 O O . THR A 1 95 ? 16.729 -16.762 -3.406 1.00 51.44 95 THR A O 1
ATOM 690 N N . GLY A 1 96 ? 16.451 -16.829 -1.189 1.00 63.88 96 GLY A N 1
ATOM 691 C CA . GLY A 1 96 ? 17.445 -15.808 -0.843 1.00 63.88 96 GLY A CA 1
ATOM 692 C C . GLY A 1 96 ? 16.987 -14.383 -1.177 1.00 63.88 96 GLY A C 1
ATOM 693 O O . GLY A 1 96 ? 17.399 -13.442 -0.507 1.00 63.88 96 GLY A O 1
ATOM 694 N N . ALA A 1 97 ? 16.095 -14.239 -2.161 1.00 77.50 97 ALA A N 1
ATOM 695 C CA . ALA A 1 97 ? 15.508 -12.981 -2.601 1.00 77.50 97 ALA A CA 1
ATOM 696 C C . ALA A 1 97 ? 14.625 -12.335 -1.527 1.00 77.50 97 ALA A C 1
ATOM 698 O O . ALA A 1 97 ? 13.775 -12.990 -0.908 1.00 77.50 97 ALA A O 1
ATOM 699 N N . SER A 1 98 ? 14.786 -11.025 -1.362 1.00 87.56 98 SER A N 1
ATOM 700 C CA . SER A 1 98 ? 14.019 -10.210 -0.418 1.00 87.56 98 SER A CA 1
ATOM 701 C C . SER A 1 98 ? 12.561 -10.024 -0.891 1.00 87.56 98 SER A C 1
ATOM 703 O O . SER A 1 98 ? 12.236 -10.272 -2.052 1.00 87.56 98 SER A O 1
ATOM 705 N N . TRP A 1 99 ? 11.638 -9.628 -0.012 1.00 91.19 99 TRP A N 1
ATOM 706 C CA . TRP A 1 99 ? 10.252 -9.311 -0.378 1.00 91.19 99 TRP A CA 1
ATOM 707 C C . TRP A 1 99 ? 10.190 -8.245 -1.469 1.00 91.19 99 TRP A C 1
ATOM 709 O O . TRP A 1 99 ? 9.491 -8.440 -2.460 1.00 91.19 99 TRP A O 1
ATOM 719 N N . SER A 1 100 ? 10.946 -7.152 -1.331 1.00 92.44 100 SER A N 1
ATOM 720 C CA . SER A 1 100 ? 10.936 -6.082 -2.332 1.00 92.44 100 SER A CA 1
ATOM 721 C C . SER A 1 100 ? 11.483 -6.541 -3.685 1.00 92.44 100 SER A C 1
ATOM 723 O O . SER A 1 100 ? 10.955 -6.132 -4.714 1.00 92.44 100 SER A O 1
ATOM 725 N N . GLU A 1 101 ? 12.463 -7.450 -3.698 1.00 93.06 101 GLU A N 1
ATOM 726 C CA . GLU A 1 101 ? 12.952 -8.103 -4.917 1.00 93.06 101 GLU A CA 1
ATOM 727 C C . GLU A 1 101 ? 11.860 -8.956 -5.574 1.00 93.06 101 GLU A C 1
ATOM 729 O O . GLU A 1 101 ? 11.571 -8.789 -6.758 1.00 93.06 101 GLU A O 1
ATOM 734 N N . ARG A 1 102 ? 11.178 -9.811 -4.798 1.00 91.81 102 ARG A N 1
ATOM 735 C CA . ARG A 1 102 ? 10.076 -10.641 -5.313 1.00 91.81 102 ARG A CA 1
ATOM 736 C C . ARG A 1 102 ? 8.936 -9.795 -5.875 1.00 91.81 102 ARG A C 1
ATOM 738 O O . ARG A 1 102 ? 8.401 -10.121 -6.932 1.00 91.81 102 ARG A O 1
ATOM 745 N N . GLN A 1 103 ? 8.564 -8.720 -5.183 1.00 93.69 103 GLN A N 1
ATOM 746 C CA . GLN A 1 103 ? 7.517 -7.810 -5.639 1.00 93.69 103 GLN A CA 1
ATOM 747 C C . GLN A 1 103 ? 7.930 -7.080 -6.916 1.00 93.69 103 GLN A C 1
ATOM 749 O O . GLN A 1 103 ? 7.155 -7.057 -7.868 1.00 93.69 103 GLN A O 1
ATOM 754 N N . LEU A 1 104 ? 9.142 -6.524 -6.959 1.00 95.94 104 LEU A N 1
ATOM 755 C CA . LEU A 1 104 ? 9.657 -5.835 -8.138 1.00 95.94 104 LEU A CA 1
ATOM 756 C C . LEU A 1 104 ? 9.644 -6.745 -9.367 1.00 95.94 104 LEU A C 1
ATOM 758 O O . LEU A 1 104 ? 9.065 -6.378 -10.387 1.00 95.94 104 LEU A O 1
ATOM 762 N N . GLU A 1 105 ? 10.207 -7.949 -9.260 1.00 95.50 105 GLU A N 1
ATOM 763 C CA . GLU A 1 105 ? 10.281 -8.866 -10.400 1.00 95.50 105 GLU A CA 1
ATOM 764 C C . GLU A 1 105 ? 8.906 -9.420 -10.798 1.00 95.50 105 GLU A C 1
ATOM 766 O O . GLU A 1 105 ? 8.633 -9.589 -11.988 1.00 95.50 105 GLU A O 1
ATOM 771 N N . ARG A 1 106 ? 7.984 -9.622 -9.842 1.00 94.00 106 ARG A N 1
ATOM 772 C CA . ARG A 1 106 ? 6.581 -9.956 -10.147 1.00 94.00 106 ARG A CA 1
ATOM 773 C C . ARG A 1 106 ? 5.935 -8.872 -11.013 1.00 94.00 106 ARG A C 1
ATOM 775 O O . ARG A 1 106 ? 5.365 -9.197 -12.054 1.00 94.00 106 ARG A O 1
ATOM 782 N N . TRP A 1 107 ? 6.018 -7.607 -10.602 1.00 96.19 107 TRP A N 1
ATOM 783 C CA . TRP A 1 107 ? 5.369 -6.504 -11.318 1.00 96.19 107 TRP A CA 1
ATOM 784 C C . TRP A 1 107 ? 6.073 -6.167 -12.636 1.00 96.19 107 TRP A C 1
ATOM 786 O O . TRP A 1 107 ? 5.393 -5.904 -13.623 1.00 96.19 107 TRP A O 1
ATOM 796 N N . ALA A 1 108 ? 7.403 -6.280 -12.705 1.00 96.75 108 ALA A N 1
ATOM 797 C CA . ALA A 1 108 ? 8.161 -6.151 -13.952 1.00 96.75 108 ALA A CA 1
ATOM 798 C C . ALA A 1 108 ? 7.779 -7.232 -14.968 1.00 96.75 108 ALA A C 1
ATOM 800 O O . ALA A 1 108 ? 7.546 -6.929 -16.142 1.00 96.75 108 ALA A O 1
ATOM 801 N N . ARG A 1 109 ? 7.628 -8.484 -14.518 1.00 95.50 109 ARG A N 1
ATOM 802 C CA . ARG A 1 109 ? 7.127 -9.573 -15.362 1.00 95.50 109 ARG A CA 1
ATOM 803 C C . ARG A 1 109 ? 5.694 -9.313 -15.821 1.00 95.50 109 ARG A C 1
ATOM 805 O O . ARG A 1 109 ? 5.406 -9.490 -16.999 1.00 95.50 109 ARG A O 1
ATOM 812 N N . GLN A 1 110 ? 4.807 -8.888 -14.922 1.00 93.69 110 GLN A N 1
ATOM 813 C CA . GLN A 1 110 ? 3.414 -8.599 -15.269 1.00 93.69 110 GLN A CA 1
ATOM 814 C C . GLN A 1 110 ? 3.293 -7.452 -16.279 1.00 93.69 110 GLN A C 1
ATOM 816 O O . GLN A 1 110 ? 2.529 -7.566 -17.235 1.00 93.69 110 GLN A O 1
ATOM 821 N N . TYR A 1 111 ? 4.072 -6.384 -16.111 1.00 95.19 111 TYR A N 1
ATOM 822 C CA . TYR A 1 111 ? 4.152 -5.294 -17.079 1.00 95.19 111 TYR A CA 1
ATOM 823 C C . TYR A 1 111 ? 4.657 -5.783 -18.442 1.00 95.19 111 TYR A C 1
ATOM 825 O O . TYR A 1 111 ? 4.022 -5.513 -19.455 1.00 95.19 111 TYR A O 1
ATOM 833 N N . SER A 1 112 ? 5.728 -6.584 -18.466 1.00 94.19 112 SER A N 1
ATOM 834 C CA . SER A 1 112 ? 6.281 -7.137 -19.712 1.00 94.19 112 SER A CA 1
ATOM 835 C C . SER A 1 112 ? 5.266 -8.012 -20.456 1.00 94.19 112 SER A C 1
ATOM 837 O O . SER A 1 112 ? 5.124 -7.899 -21.666 1.00 94.19 112 SER A O 1
ATOM 839 N N . LEU A 1 113 ? 4.502 -8.838 -19.730 1.00 92.69 113 LEU A N 1
ATOM 840 C CA . LEU A 1 113 ? 3.409 -9.648 -20.292 1.00 92.69 113 LEU A CA 1
ATOM 841 C C . LEU A 1 113 ? 2.210 -8.812 -20.771 1.00 92.69 113 LEU A C 1
ATOM 843 O O . LEU A 1 113 ? 1.332 -9.343 -21.442 1.00 92.69 113 LEU A O 1
ATOM 847 N N . SER A 1 114 ? 2.148 -7.534 -20.395 1.00 90.94 114 SER A N 1
ATOM 848 C CA . SER A 1 114 ? 1.092 -6.604 -20.801 1.00 90.94 114 SER A CA 1
ATOM 849 C C . SER A 1 114 ? 1.453 -5.807 -22.061 1.00 90.94 114 SER A C 1
ATOM 851 O O . SER A 1 114 ? 0.632 -5.024 -22.538 1.00 90.94 114 SER A O 1
ATOM 853 N N . LEU A 1 115 ? 2.663 -5.981 -22.601 1.00 89.69 115 LEU A N 1
ATOM 854 C CA . LEU A 1 115 ? 3.040 -5.440 -23.904 1.00 89.69 115 LEU A CA 1
ATOM 855 C C . LEU A 1 115 ? 2.321 -6.244 -24.998 1.00 89.69 115 LEU A C 1
ATOM 857 O O . LEU A 1 115 ? 2.298 -7.473 -24.962 1.00 89.69 115 LEU A O 1
ATOM 861 N N . ILE A 1 116 ? 1.683 -5.551 -25.942 1.00 78.81 116 ILE A N 1
ATOM 862 C CA . ILE A 1 116 ? 0.886 -6.166 -27.012 1.00 78.81 116 ILE A CA 1
ATOM 863 C C . ILE A 1 116 ? 1.676 -6.108 -28.320 1.00 78.81 116 ILE A C 1
ATOM 865 O O . ILE A 1 116 ? 2.132 -5.033 -28.707 1.00 78.81 116 ILE A O 1
ATOM 869 N N . GLY A 1 117 ? 1.767 -7.233 -29.035 1.00 75.75 117 GLY A N 1
ATOM 870 C CA . GLY A 1 117 ? 2.480 -7.308 -30.314 1.00 75.75 117 GLY A CA 1
ATOM 871 C C . GLY A 1 117 ? 3.959 -6.943 -30.160 1.00 75.75 117 GLY A C 1
ATOM 872 O O . GLY A 1 117 ? 4.586 -7.328 -29.177 1.00 75.75 117 GLY A O 1
ATOM 873 N N . ASP A 1 118 ? 4.487 -6.156 -31.099 1.00 68.62 118 ASP A N 1
ATOM 874 C CA . ASP A 1 118 ? 5.882 -5.687 -31.102 1.00 68.62 118 ASP A CA 1
ATOM 875 C C . ASP A 1 118 ? 6.071 -4.351 -30.351 1.00 68.62 118 ASP A C 1
ATOM 877 O O . ASP A 1 118 ? 7.001 -3.590 -30.624 1.00 68.62 118 ASP A O 1
ATOM 881 N N . ALA A 1 119 ? 5.163 -4.014 -29.427 1.00 79.06 119 ALA A N 1
ATOM 882 C CA . ALA A 1 119 ? 5.251 -2.773 -28.668 1.00 79.06 119 ALA A CA 1
ATOM 883 C C . ALA A 1 119 ? 6.502 -2.752 -27.774 1.00 79.06 119 ALA A C 1
ATOM 885 O O . ALA A 1 119 ? 6.696 -3.616 -26.917 1.00 79.06 119 ALA A O 1
ATOM 886 N N . ASN A 1 120 ? 7.319 -1.710 -27.934 1.00 84.75 120 ASN A N 1
ATOM 887 C CA . ASN A 1 120 ? 8.428 -1.442 -27.028 1.00 84.75 120 ASN A CA 1
ATOM 888 C C . ASN A 1 120 ? 7.906 -0.963 -25.663 1.00 84.75 120 ASN A C 1
ATOM 890 O O . ASN A 1 120 ? 6.920 -0.224 -25.619 1.00 84.75 120 ASN A O 1
ATOM 894 N N . PRO A 1 121 ? 8.575 -1.323 -24.553 1.00 89.50 121 PRO A N 1
ATOM 895 C CA . PRO A 1 121 ? 8.232 -0.784 -23.245 1.00 89.50 121 PRO A CA 1
ATOM 896 C C . PRO A 1 121 ? 8.429 0.735 -23.212 1.00 89.50 121 PRO A C 1
ATOM 898 O O . PRO A 1 121 ? 9.433 1.253 -23.708 1.00 89.50 121 PRO A O 1
ATOM 901 N N . GLU A 1 122 ? 7.504 1.442 -22.564 1.00 89.88 122 GLU A N 1
ATOM 902 C CA . GLU A 1 122 ? 7.606 2.882 -22.345 1.00 89.88 122 GLU A CA 1
ATOM 903 C C . GLU A 1 122 ? 8.945 3.235 -21.649 1.00 89.88 122 GLU A C 1
ATOM 905 O O . GLU A 1 122 ? 9.226 2.698 -20.568 1.00 89.88 122 GLU A O 1
ATOM 910 N N . PRO A 1 123 ? 9.774 4.156 -22.196 1.00 92.44 123 PRO A N 1
ATOM 911 C CA . PRO A 1 123 ? 11.096 4.475 -21.641 1.00 92.44 123 PRO A CA 1
ATOM 912 C C . PRO A 1 123 ? 11.075 4.867 -20.159 1.00 92.44 123 PRO A C 1
ATOM 914 O O . PRO A 1 123 ? 11.971 4.502 -19.399 1.00 92.44 123 PRO A O 1
ATOM 917 N N . VAL A 1 124 ? 10.022 5.569 -19.729 1.00 92.25 124 VAL A N 1
ATOM 918 C CA . VAL A 1 124 ? 9.824 5.973 -18.330 1.00 92.25 124 VAL A CA 1
ATOM 919 C C . V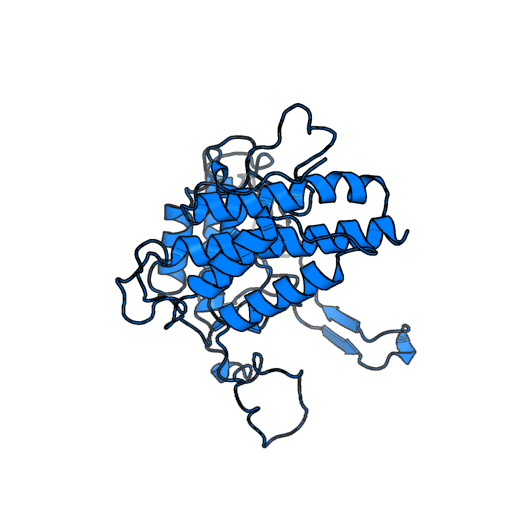AL A 1 124 ? 9.608 4.778 -17.395 1.00 92.25 124 VAL A C 1
ATOM 921 O O . VAL A 1 124 ? 10.102 4.784 -16.269 1.00 92.25 124 VAL A O 1
ATOM 924 N N . VAL A 1 125 ? 8.919 3.728 -17.852 1.00 94.56 125 VAL A N 1
ATOM 925 C CA . VAL A 1 125 ? 8.702 2.514 -17.056 1.00 94.56 125 VAL A CA 1
ATOM 926 C C . VAL A 1 125 ? 9.989 1.698 -16.986 1.00 94.56 125 VAL A C 1
ATOM 928 O O . VAL A 1 125 ? 10.345 1.218 -15.911 1.00 94.56 125 VAL A O 1
ATOM 931 N N . THR A 1 126 ? 10.729 1.599 -18.093 1.00 95.31 126 THR A N 1
ATOM 932 C CA . THR A 1 126 ? 12.047 0.947 -18.123 1.00 95.31 126 THR A CA 1
ATOM 933 C C . THR A 1 126 ? 13.014 1.612 -17.140 1.00 95.31 126 THR A C 1
ATOM 935 O O . THR A 1 126 ? 13.568 0.930 -16.277 1.00 95.31 126 THR A O 1
ATOM 938 N N . ALA A 1 127 ? 13.130 2.945 -17.180 1.00 96.06 127 ALA A N 1
ATOM 939 C CA . ALA A 1 127 ? 13.970 3.708 -16.255 1.00 96.06 127 ALA A CA 1
ATOM 940 C C . ALA A 1 127 ? 13.560 3.507 -14.783 1.00 96.06 127 ALA A C 1
ATOM 942 O O . ALA A 1 127 ? 14.412 3.408 -13.898 1.00 96.06 127 ALA A O 1
ATOM 943 N N . LEU A 1 128 ? 12.256 3.407 -14.506 1.00 97.50 128 LEU A N 1
ATOM 944 C CA . LEU A 1 128 ? 11.750 3.120 -13.166 1.00 97.50 128 LEU A CA 1
ATOM 945 C C . LEU A 1 128 ? 12.123 1.715 -12.686 1.00 97.50 128 LEU A C 1
ATOM 947 O O . LEU A 1 128 ? 12.573 1.565 -11.551 1.00 97.50 128 LEU A O 1
ATOM 951 N N . ILE A 1 129 ? 11.966 0.692 -13.529 1.00 97.81 129 ILE A N 1
ATOM 952 C CA . ILE A 1 129 ? 12.349 -0.686 -13.191 1.00 97.81 129 ILE A CA 1
ATOM 953 C C . ILE A 1 129 ? 13.850 -0.756 -12.881 1.00 97.81 129 ILE A C 1
ATOM 955 O O . ILE A 1 129 ? 14.244 -1.347 -11.874 1.00 97.81 129 ILE A O 1
ATOM 959 N N . GLU A 1 130 ? 14.689 -0.126 -13.705 1.00 97.06 130 GLU A N 1
ATOM 960 C CA . GLU A 1 130 ? 16.138 -0.053 -13.485 1.00 97.06 130 GLU A CA 1
ATOM 961 C C . GLU A 1 130 ? 16.482 0.654 -12.172 1.00 97.06 130 GLU A C 1
ATOM 963 O O . GLU A 1 130 ? 17.259 0.133 -11.364 1.00 97.06 130 GLU A O 1
ATOM 968 N N . TRP A 1 131 ? 15.853 1.803 -11.910 1.00 97.69 131 TRP A N 1
ATOM 969 C CA . TRP A 1 131 ? 16.057 2.531 -10.664 1.00 97.69 131 TRP A CA 1
ATOM 970 C C . TRP A 1 131 ? 15.647 1.696 -9.447 1.00 97.69 131 TRP A C 1
ATOM 972 O O . TRP A 1 131 ? 16.396 1.652 -8.469 1.00 97.69 131 TRP A O 1
ATOM 982 N N . LEU A 1 132 ? 14.504 1.002 -9.504 1.00 98.12 132 LEU A N 1
ATOM 983 C CA . LEU A 1 132 ? 14.028 0.134 -8.425 1.00 98.12 132 LEU A CA 1
ATOM 984 C C . LEU A 1 132 ? 15.006 -1.021 -8.168 1.00 98.12 132 LEU A C 1
ATOM 986 O O . LEU A 1 132 ? 15.340 -1.285 -7.013 1.00 98.12 132 LEU A O 1
ATOM 990 N N . ARG A 1 133 ? 15.535 -1.665 -9.217 1.00 97.25 133 ARG A N 1
ATOM 991 C CA . ARG A 1 133 ? 16.541 -2.733 -9.069 1.00 97.25 133 ARG A CA 1
ATOM 992 C C . ARG A 1 133 ? 17.809 -2.217 -8.388 1.00 97.25 133 ARG A C 1
ATOM 994 O O . ARG A 1 133 ? 18.315 -2.859 -7.469 1.00 97.25 133 ARG A O 1
ATOM 1001 N N . ALA A 1 134 ? 18.287 -1.038 -8.785 1.00 96.50 134 ALA A N 1
ATOM 1002 C CA . ALA A 1 134 ? 19.503 -0.440 -8.237 1.00 96.50 134 ALA A CA 1
ATOM 1003 C C . ALA A 1 134 ? 19.329 0.136 -6.817 1.00 96.50 134 ALA A C 1
ATOM 1005 O O . ALA A 1 134 ? 20.281 0.140 -6.037 1.00 96.50 134 ALA A O 1
ATOM 1006 N N . ASN A 1 135 ? 18.136 0.620 -6.459 1.00 96.62 135 ASN A N 1
ATOM 1007 C CA . ASN A 1 135 ? 17.891 1.329 -5.196 1.00 96.62 135 ASN A CA 1
ATOM 1008 C C . ASN A 1 135 ? 17.146 0.497 -4.142 1.00 96.62 135 ASN A C 1
ATOM 1010 O O . ASN A 1 135 ? 16.775 1.022 -3.092 1.00 96.62 135 ASN A O 1
ATOM 1014 N N . ARG A 1 136 ? 16.971 -0.809 -4.377 1.00 95.06 136 ARG A N 1
ATOM 1015 C CA . ARG A 1 136 ? 16.402 -1.733 -3.392 1.00 95.06 136 ARG A CA 1
ATOM 1016 C C . ARG A 1 136 ? 17.226 -1.742 -2.095 1.00 95.06 136 ARG A C 1
ATOM 1018 O O . ARG A 1 136 ? 18.433 -1.979 -2.175 1.00 95.06 136 ARG A O 1
ATOM 1025 N N . PRO A 1 137 ? 16.618 -1.554 -0.908 1.00 93.00 137 PRO A N 1
ATOM 1026 C CA . PRO A 1 137 ? 17.320 -1.670 0.367 1.00 93.00 137 PRO A CA 1
ATOM 1027 C C . PRO A 1 137 ? 17.942 -3.059 0.549 1.00 93.00 137 PRO A C 1
ATOM 1029 O O . PRO A 1 137 ? 17.274 -4.074 0.349 1.00 93.00 137 PRO A O 1
ATOM 1032 N N . VAL A 1 138 ? 19.209 -3.113 0.965 1.00 90.25 138 VAL A N 1
ATOM 1033 C CA . VAL A 1 138 ? 19.908 -4.385 1.231 1.00 90.25 138 VAL A CA 1
ATOM 1034 C C . VAL A 1 138 ? 19.345 -5.064 2.480 1.00 90.25 138 VAL A C 1
ATOM 1036 O O . VAL A 1 138 ? 19.118 -6.271 2.476 1.00 90.25 138 VAL A O 1
ATOM 1039 N N . ALA A 1 139 ? 19.085 -4.285 3.532 1.00 87.56 139 ALA A N 1
ATOM 1040 C CA . ALA A 1 139 ? 18.488 -4.763 4.774 1.00 87.56 139 ALA A CA 1
ATOM 1041 C C . ALA A 1 139 ? 17.056 -4.232 4.918 1.00 87.56 139 ALA A C 1
ATOM 1043 O O . ALA A 1 139 ? 16.792 -3.227 5.581 1.00 87.56 139 ALA A O 1
ATOM 1044 N N . GLU A 1 140 ? 16.105 -4.912 4.286 1.00 84.12 140 GLU A N 1
ATOM 1045 C CA . GLU A 1 140 ? 14.681 -4.650 4.497 1.00 84.12 140 GLU A CA 1
ATOM 1046 C C . GLU A 1 140 ? 14.180 -5.300 5.802 1.00 84.12 140 GLU A C 1
ATOM 1048 O O . GLU A 1 140 ? 14.606 -6.404 6.150 1.00 84.12 140 GLU A O 1
ATOM 1053 N N . PRO A 1 141 ? 13.264 -4.657 6.551 1.00 85.19 141 PRO A N 1
ATOM 1054 C CA . PRO A 1 141 ? 12.510 -5.379 7.567 1.00 85.19 141 PRO A CA 1
ATOM 1055 C C . PRO A 1 141 ? 11.584 -6.375 6.864 1.00 85.19 141 PRO A C 1
ATOM 1057 O O . PRO A 1 141 ? 10.974 -6.026 5.854 1.00 85.19 141 PRO A O 1
ATOM 1060 N N . GLY A 1 142 ? 11.468 -7.589 7.394 1.00 85.12 142 GLY A N 1
ATOM 1061 C CA . GLY A 1 142 ? 10.683 -8.664 6.791 1.00 85.12 142 GLY A CA 1
ATOM 1062 C C . GLY A 1 142 ? 10.042 -9.578 7.831 1.00 85.12 142 GLY A C 1
ATOM 1063 O O . GLY A 1 142 ? 10.110 -9.314 9.032 1.00 85.12 142 GLY A O 1
ATOM 1064 N N . GLY A 1 143 ? 9.418 -10.659 7.357 1.00 86.31 143 GLY A N 1
ATOM 1065 C CA . GLY A 1 143 ? 8.811 -11.680 8.219 1.00 86.31 143 GLY A CA 1
ATOM 1066 C C . GLY A 1 143 ? 7.532 -11.229 8.926 1.00 86.31 143 GLY A C 1
ATOM 1067 O O . GLY A 1 143 ? 7.116 -11.869 9.884 1.00 86.31 143 GLY A O 1
ATOM 1068 N N . ARG A 1 144 ? 6.913 -10.131 8.479 1.00 92.25 144 ARG A N 1
ATOM 1069 C CA . ARG A 1 144 ? 5.613 -9.671 8.980 1.00 92.25 144 ARG A CA 1
ATOM 1070 C C . ARG A 1 144 ? 4.510 -10.115 8.038 1.00 92.25 144 ARG A C 1
ATOM 1072 O O . ARG A 1 144 ? 4.743 -10.192 6.832 1.00 92.25 144 ARG A O 1
ATOM 1079 N N . LEU A 1 145 ? 3.328 -10.382 8.585 1.00 93.81 145 LEU A N 1
ATOM 1080 C CA . LEU A 1 145 ? 2.132 -10.530 7.768 1.00 93.81 145 LEU A CA 1
ATOM 1081 C C . LEU A 1 145 ? 1.852 -9.183 7.099 1.00 93.81 145 LEU A C 1
ATOM 1083 O O . LEU A 1 145 ? 1.756 -8.169 7.785 1.00 93.81 145 LEU A O 1
ATOM 1087 N N . VAL A 1 146 ? 1.780 -9.184 5.774 1.00 95.50 146 VAL A N 1
ATOM 1088 C CA . VAL A 1 146 ? 1.386 -8.026 4.971 1.00 95.50 146 VAL A CA 1
ATOM 1089 C C . VAL A 1 146 ? 0.097 -8.376 4.248 1.00 95.50 146 VAL A C 1
ATOM 1091 O O . VAL A 1 146 ? -0.053 -9.494 3.750 1.00 95.50 146 VAL A O 1
ATOM 1094 N N . HIS A 1 147 ? -0.833 -7.434 4.210 1.00 97.06 147 HIS A N 1
ATOM 1095 C CA . HIS A 1 147 ? -2.099 -7.554 3.505 1.00 97.06 147 HIS A CA 1
ATOM 1096 C C . HIS A 1 147 ? -1.893 -7.554 1.989 1.00 97.06 147 HIS A C 1
ATOM 1098 O O . HIS A 1 147 ? -2.582 -8.255 1.256 1.00 97.06 147 HIS A O 1
ATOM 1104 N N . GLY A 1 148 ? -0.934 -6.768 1.499 1.00 92.69 148 GLY A N 1
ATOM 1105 C CA . GLY A 1 148 ? -0.659 -6.636 0.077 1.00 92.69 148 GLY A CA 1
ATOM 1106 C C . GLY A 1 148 ? -1.573 -5.629 -0.612 1.00 92.69 148 GLY A C 1
ATOM 1107 O O . GLY A 1 148 ? -1.073 -4.861 -1.415 1.00 92.69 148 GLY A O 1
ATOM 1108 N N . ASP A 1 149 ? -2.869 -5.548 -0.316 1.00 93.81 149 ASP A N 1
ATOM 1109 C CA . ASP A 1 149 ? -3.761 -4.506 -0.872 1.00 93.81 149 ASP A CA 1
ATOM 1110 C C . ASP A 1 149 ? -4.477 -3.713 0.228 1.00 93.81 149 ASP A C 1
ATOM 1112 O O . ASP A 1 149 ? -5.697 -3.629 0.264 1.00 93.81 149 ASP A O 1
ATOM 1116 N N . PHE A 1 150 ? -3.733 -3.227 1.230 1.00 96.12 150 PHE A N 1
ATOM 1117 C CA . PHE A 1 150 ? -4.345 -2.479 2.333 1.00 96.12 150 PHE A CA 1
ATOM 1118 C C . PHE A 1 150 ? -4.689 -1.061 1.866 1.00 96.12 150 PHE A C 1
ATOM 1120 O O . PHE A 1 150 ? -3.808 -0.223 1.678 1.00 96.12 150 PHE A O 1
ATOM 1127 N N . ARG A 1 151 ? -5.973 -0.802 1.637 1.00 92.75 151 ARG A N 1
ATOM 1128 C CA . ARG A 1 151 ? -6.498 0.468 1.122 1.00 92.75 151 ARG A CA 1
ATOM 1129 C C . ARG A 1 151 ? -7.911 0.698 1.644 1.00 92.75 151 ARG A C 1
ATOM 1131 O O . ARG A 1 151 ? -8.555 -0.216 2.144 1.00 92.75 151 ARG A O 1
ATOM 1138 N N . LEU A 1 152 ? -8.353 1.948 1.578 1.00 92.19 152 LEU A N 1
ATOM 1139 C CA . LEU A 1 152 ? -9.570 2.441 2.226 1.00 92.19 152 LEU A CA 1
ATOM 1140 C C . LEU A 1 152 ? -10.851 1.672 1.826 1.00 92.19 152 LEU A C 1
ATOM 1142 O O . LEU A 1 152 ? -11.739 1.474 2.650 1.00 92.19 152 LEU A O 1
ATOM 1146 N N . ASP A 1 153 ? -10.917 1.215 0.582 1.00 91.19 153 ASP A N 1
ATOM 1147 C CA . ASP A 1 153 ? -11.997 0.437 -0.036 1.00 91.19 153 ASP A CA 1
ATOM 1148 C C . ASP A 1 153 ? -11.967 -1.063 0.298 1.00 91.19 153 ASP A C 1
ATOM 1150 O O . ASP A 1 153 ? -12.970 -1.743 0.100 1.00 91.19 153 ASP A O 1
ATOM 1154 N N . ASN A 1 154 ? -10.879 -1.558 0.893 1.00 95.75 154 ASN A N 1
ATOM 1155 C CA . ASN A 1 154 ? -10.778 -2.917 1.438 1.00 95.75 154 ASN A CA 1
ATOM 1156 C C . ASN A 1 154 ? -11.048 -2.955 2.949 1.00 95.75 154 ASN A C 1
ATOM 1158 O O . ASN A 1 154 ? -10.711 -3.920 3.636 1.00 95.75 154 ASN A O 1
ATOM 1162 N N . ILE A 1 155 ? -11.645 -1.894 3.492 1.00 95.25 155 ILE A N 1
ATOM 1163 C CA . ILE A 1 155 ? -11.911 -1.757 4.919 1.00 95.25 155 ILE A CA 1
ATOM 1164 C C . ILE A 1 155 ? -13.380 -1.400 5.125 1.00 95.25 155 ILE A C 1
ATOM 1166 O O . ILE A 1 155 ? -13.895 -0.423 4.580 1.00 95.25 155 ILE A O 1
ATOM 1170 N N . VAL A 1 156 ? -14.051 -2.192 5.957 1.00 94.88 156 VAL A N 1
ATOM 1171 C CA . VAL A 1 156 ? -15.403 -1.908 6.433 1.00 94.88 156 VAL A CA 1
ATOM 1172 C C . VAL A 1 156 ? -15.290 -1.132 7.734 1.00 94.88 156 VAL A C 1
ATOM 1174 O O . VAL A 1 156 ? -14.750 -1.637 8.716 1.00 94.88 156 VAL A O 1
ATOM 1177 N N . PHE A 1 157 ? -15.816 0.083 7.756 1.00 92.50 157 PHE A N 1
ATOM 1178 C CA . PHE A 1 157 ? -15.859 0.950 8.926 1.00 92.50 157 PHE A CA 1
ATOM 1179 C C . PHE A 1 157 ? -17.232 0.910 9.590 1.00 92.50 157 PHE A C 1
ATOM 1181 O O . PHE A 1 157 ? -18.257 0.663 8.948 1.00 92.50 157 PHE A O 1
ATOM 1188 N N . GLU A 1 158 ? -17.260 1.203 10.885 1.00 89.06 158 GLU A N 1
ATOM 1189 C CA . GLU A 1 158 ? -18.505 1.529 11.573 1.00 89.06 158 GLU A CA 1
ATOM 1190 C C . GLU A 1 158 ? -19.153 2.774 10.943 1.00 89.06 158 GLU A C 1
ATOM 1192 O O . GLU A 1 158 ? -18.457 3.711 10.540 1.00 89.06 158 GLU A O 1
ATOM 1197 N N . SER A 1 159 ? -20.487 2.782 10.832 1.00 74.75 159 SER A N 1
ATOM 1198 C CA . SER A 1 159 ? -21.198 3.890 10.187 1.00 74.75 159 SER A CA 1
ATOM 1199 C C . SER A 1 159 ? -20.917 5.219 10.909 1.00 74.75 159 SER A C 1
ATOM 1201 O O . SER A 1 159 ? -21.161 5.321 12.111 1.00 74.75 159 SER A O 1
ATOM 1203 N N . PRO A 1 160 ? -20.451 6.261 10.197 1.00 63.66 160 PRO A N 1
ATOM 1204 C CA . PRO A 1 160 ? -20.176 7.578 10.776 1.00 63.66 160 PRO A CA 1
ATOM 1205 C C . PRO A 1 160 ? -21.444 8.426 10.984 1.00 63.66 160 PRO A C 1
ATOM 1207 O O . PRO A 1 160 ? -21.379 9.475 11.619 1.00 63.66 160 PRO A O 1
ATOM 1210 N N . VAL A 1 161 ? -22.583 8.024 10.406 1.00 56.69 161 VAL A N 1
ATOM 1211 C CA . VAL A 1 161 ? -23.842 8.782 10.435 1.00 56.69 161 VAL A CA 1
ATOM 1212 C C . VAL A 1 161 ? -25.004 7.798 10.614 1.00 56.69 161 VAL A C 1
ATOM 1214 O O . VAL A 1 161 ? -25.475 7.197 9.652 1.00 56.69 161 VAL A O 1
ATOM 1217 N N . GLY A 1 162 ? -25.443 7.588 11.856 1.00 51.31 162 GLY A N 1
ATOM 1218 C CA . GLY A 1 162 ? -26.621 6.776 12.190 1.00 51.31 162 GLY A CA 1
ATOM 1219 C C . GLY A 1 162 ? -26.470 6.016 13.510 1.00 51.31 162 GLY A C 1
ATOM 1220 O O . GLY A 1 162 ? -25.338 5.798 13.945 1.00 51.31 162 GLY A O 1
ATOM 1221 N N . PRO A 1 163 ? -27.583 5.629 14.168 1.00 42.03 163 PRO A N 1
ATOM 1222 C CA . PRO A 1 163 ? -27.524 4.935 15.447 1.00 42.03 163 PRO A CA 1
ATOM 1223 C C . PRO A 1 163 ? -26.745 3.634 15.234 1.00 42.03 163 PRO A C 1
ATOM 1225 O O . PRO A 1 163 ? -26.970 2.947 14.238 1.00 42.03 163 PRO A O 1
ATOM 1228 N N . GLY A 1 164 ? -25.793 3.338 16.124 1.00 45.69 164 GLY A N 1
ATOM 1229 C CA . GLY A 1 164 ? -24.932 2.155 16.030 1.00 45.69 164 GLY A CA 1
ATOM 1230 C C . GLY A 1 164 ? -25.714 0.845 15.827 1.00 45.69 164 GLY A C 1
ATOM 1231 O O . GLY A 1 164 ? -26.943 0.832 15.955 1.00 45.69 164 GLY A O 1
ATOM 1232 N N . PRO A 1 165 ? -25.028 -0.270 15.514 1.00 44.22 165 PRO A N 1
ATOM 1233 C CA . PRO A 1 165 ? -25.680 -1.540 15.196 1.00 44.22 165 PRO A CA 1
ATOM 1234 C C . PRO A 1 165 ? -26.752 -1.872 16.237 1.00 44.22 165 PRO A C 1
ATOM 1236 O O . PRO A 1 165 ? -26.522 -1.730 17.440 1.00 44.22 165 PRO A O 1
ATOM 1239 N N . ALA A 1 166 ? -27.939 -2.258 15.761 1.00 42.38 166 ALA A N 1
ATOM 1240 C CA . ALA A 1 166 ? -29.116 -2.518 16.580 1.00 42.38 166 ALA A CA 1
ATOM 1241 C C . ALA A 1 166 ? -28.865 -3.690 17.545 1.00 42.38 166 ALA A C 1
ATOM 1243 O O . ALA A 1 166 ? -29.216 -4.836 17.279 1.00 42.38 166 ALA A O 1
ATOM 1244 N N . GLY A 1 167 ? -28.236 -3.399 18.682 1.00 39.88 167 GLY A N 1
ATOM 1245 C CA . GLY A 1 167 ? -28.185 -4.291 19.825 1.00 39.88 167 GLY A CA 1
ATOM 1246 C C . GLY A 1 167 ? -29.590 -4.431 20.397 1.00 39.88 167 GLY A C 1
ATOM 1247 O O . GLY A 1 167 ? -30.268 -3.439 20.658 1.00 39.88 167 GLY A O 1
ATOM 1248 N N . THR A 1 168 ? -30.022 -5.665 20.621 1.00 37.41 168 THR A N 1
ATOM 1249 C CA . THR A 1 168 ? -31.323 -6.069 21.180 1.00 37.41 168 THR A CA 1
ATOM 1250 C C . THR A 1 168 ? -31.532 -5.676 22.657 1.00 37.41 168 THR A C 1
ATOM 1252 O O . THR A 1 168 ? -32.339 -6.280 23.362 1.00 37.41 168 THR A O 1
ATOM 1255 N N . GLY A 1 169 ? -30.836 -4.650 23.151 1.00 38.31 169 GLY A N 1
ATOM 1256 C CA . GLY A 1 169 ? -30.885 -4.183 24.535 1.00 38.31 169 GLY A CA 1
ATOM 1257 C C . GLY A 1 169 ? -31.794 -2.969 24.714 1.00 38.31 169 GLY A C 1
ATOM 1258 O O . GLY A 1 169 ? -31.575 -1.914 24.118 1.00 38.31 169 GLY A O 1
ATOM 1259 N N . LYS A 1 170 ? -32.807 -3.112 25.572 1.00 35.84 170 LYS A N 1
ATOM 1260 C CA . LYS A 1 170 ? -33.653 -2.025 26.080 1.00 35.84 170 LYS A CA 1
ATOM 1261 C C . LYS A 1 170 ? -32.845 -1.098 26.999 1.00 35.84 170 LYS A C 1
ATOM 1263 O O . LYS A 1 170 ? -33.027 -1.169 28.199 1.00 35.84 170 LYS A O 1
ATOM 1268 N N . ASP A 1 171 ? -32.029 -0.207 26.448 1.00 40.88 171 ASP A N 1
ATOM 1269 C CA . ASP A 1 171 ? -31.525 0.961 27.183 1.00 40.88 171 ASP A CA 1
ATOM 1270 C C . ASP A 1 171 ? -31.552 2.191 26.264 1.00 40.88 171 ASP A C 1
ATOM 1272 O O . ASP A 1 171 ? -30.802 2.317 25.286 1.00 40.88 171 ASP A O 1
ATOM 1276 N N . LYS A 1 172 ? -32.520 3.073 26.544 1.00 38.66 172 LYS A N 1
ATOM 1277 C CA . LYS A 1 172 ? -32.735 4.354 25.862 1.00 38.66 172 LYS A CA 1
ATOM 1278 C C . LYS A 1 172 ? -31.839 5.412 26.498 1.00 38.66 172 LYS A C 1
ATOM 1280 O O . LYS A 1 172 ? -32.300 6.194 27.326 1.00 38.66 172 LYS A O 1
ATOM 1285 N N . ASP A 1 173 ? -30.576 5.425 26.098 1.00 44.59 173 ASP A N 1
ATOM 1286 C CA . ASP A 1 173 ? -29.663 6.510 26.444 1.00 44.59 173 ASP A CA 1
ATOM 1287 C C . ASP A 1 173 ? -29.812 7.666 25.437 1.00 44.59 173 ASP A C 1
ATOM 1289 O O . ASP A 1 173 ? -29.789 7.447 24.222 1.00 44.59 173 ASP A O 1
ATOM 1293 N N . LYS A 1 174 ? -30.024 8.892 25.935 1.00 43.47 174 LYS A N 1
ATOM 1294 C CA . LYS A 1 174 ? -30.432 10.080 25.147 1.00 43.47 174 LYS A CA 1
ATOM 1295 C C . LYS A 1 174 ? -29.315 10.699 24.286 1.00 43.47 174 LYS A C 1
ATOM 1297 O O . LYS A 1 174 ? -29.563 11.702 23.627 1.00 43.47 174 LYS A O 1
ATOM 1302 N N . ASP A 1 175 ? -28.122 10.105 24.257 1.00 49.16 175 ASP A N 1
ATOM 1303 C CA . ASP A 1 175 ? -26.960 10.598 23.496 1.00 49.16 175 ASP A CA 1
ATOM 1304 C C . ASP A 1 175 ? -26.688 9.827 22.180 1.00 49.16 175 ASP A C 1
ATOM 1306 O O . ASP A 1 175 ? -25.745 10.150 21.458 1.00 49.16 175 ASP A O 1
ATOM 1310 N N . LYS A 1 176 ? -27.520 8.835 21.809 1.00 46.78 176 LYS A N 1
ATOM 1311 C CA . LYS A 1 176 ? -27.358 8.041 20.565 1.00 46.78 176 LYS A CA 1
ATOM 1312 C C . LYS A 1 176 ? -27.636 8.804 19.258 1.00 46.78 176 LYS A C 1
ATOM 1314 O O . LYS A 1 176 ? -27.256 8.315 18.197 1.00 46.78 176 LYS A O 1
ATOM 1319 N N . ASP A 1 177 ? -28.260 9.981 19.328 1.00 44.00 177 ASP A N 1
ATOM 1320 C CA . ASP A 1 177 ? -28.619 10.791 18.150 1.00 44.00 177 ASP A CA 1
ATOM 1321 C C . ASP A 1 177 ? -27.516 11.777 17.720 1.00 44.00 177 ASP A C 1
ATOM 1323 O O . ASP A 1 177 ? -27.648 12.453 16.696 1.00 44.00 177 ASP A O 1
ATOM 1327 N N . LYS A 1 178 ? -26.400 11.865 18.460 1.00 42.97 178 LYS A N 1
ATOM 1328 C CA . LYS A 1 178 ? -25.216 12.597 17.992 1.00 42.97 178 LYS A CA 1
ATOM 1329 C C . LYS A 1 178 ? -24.335 11.674 17.147 1.00 42.97 178 LYS A C 1
ATOM 1331 O O . LYS A 1 178 ? -23.952 10.610 17.636 1.00 42.97 178 LYS A O 1
ATOM 1336 N N . PRO A 1 179 ? -23.942 12.083 15.924 1.00 44.38 179 PRO A N 1
ATOM 1337 C CA . PRO A 1 179 ? -22.933 11.368 15.154 1.00 44.38 179 PRO A CA 1
ATOM 1338 C C . PRO A 1 179 ? -21.672 11.214 16.008 1.00 44.38 179 PRO A C 1
ATOM 1340 O O . PRO A 1 179 ? -21.026 12.200 16.372 1.00 44.38 179 PRO A O 1
ATOM 1343 N N . SER A 1 180 ? -21.353 9.978 16.383 1.00 48.69 180 SER A N 1
ATOM 1344 C CA . SER A 1 180 ? -20.046 9.659 16.938 1.00 48.69 180 SER A CA 1
ATOM 1345 C C . SER A 1 180 ? -19.066 9.555 15.771 1.00 48.69 180 SER A C 1
ATOM 1347 O O . SER A 1 180 ? -19.434 8.987 14.743 1.00 48.69 180 SER A O 1
ATOM 1349 N N . PRO A 1 181 ? -17.828 10.068 15.896 1.00 53.47 181 PRO A N 1
ATOM 1350 C CA . PRO A 1 181 ? -16.816 9.824 14.876 1.00 53.47 181 PRO A CA 1
ATOM 1351 C C . PRO A 1 181 ? -16.724 8.309 14.691 1.00 53.47 181 PRO A C 1
ATOM 1353 O O . PRO A 1 181 ? -16.480 7.648 15.690 1.00 53.47 181 PRO A O 1
ATOM 1356 N N . GLY A 1 182 ? -16.995 7.764 13.495 1.00 51.25 182 GLY A N 1
ATOM 1357 C CA . GLY A 1 182 ? -16.999 6.312 13.253 1.00 51.25 182 GLY A CA 1
ATOM 1358 C C . GLY A 1 182 ? -15.714 5.701 13.812 1.00 51.25 182 GLY A C 1
ATOM 1359 O O . GLY A 1 182 ? -14.629 6.000 13.313 1.00 51.25 182 GLY A O 1
ATOM 1360 N N . ARG A 1 183 ? -15.809 4.981 14.939 1.00 57.19 183 ARG A N 1
ATOM 1361 C CA . ARG A 1 183 ? -14.649 4.788 15.832 1.00 57.19 183 ARG A CA 1
ATOM 1362 C C . ARG A 1 183 ? -13.799 3.582 15.471 1.00 57.19 183 ARG A C 1
ATOM 1364 O O . ARG A 1 183 ? -12.751 3.401 16.087 1.00 57.19 183 ARG A O 1
ATOM 1371 N N . GLY A 1 184 ? -14.220 2.755 14.520 1.00 83.44 184 GLY A N 1
ATOM 1372 C CA . GLY A 1 184 ? -13.574 1.467 14.331 1.00 83.44 184 GLY A CA 1
ATOM 1373 C C . GLY A 1 184 ? -13.657 0.900 12.929 1.00 83.44 184 GLY A C 1
ATOM 1374 O O . GLY A 1 184 ? -14.595 1.145 12.169 1.00 83.44 184 GLY A O 1
ATOM 1375 N N . VAL A 1 185 ? -12.651 0.083 12.640 1.00 92.81 185 VAL A N 1
ATOM 1376 C CA . VAL A 1 185 ? -12.692 -0.901 11.567 1.00 92.81 185 VAL A CA 1
ATOM 1377 C C . VAL A 1 185 ? -13.480 -2.116 12.064 1.00 92.81 185 VAL A C 1
ATOM 1379 O O . VAL A 1 185 ? -13.207 -2.641 13.141 1.00 92.81 185 VAL A O 1
ATOM 1382 N N . LEU A 1 186 ? -14.460 -2.552 11.278 1.00 94.56 186 LEU A N 1
ATOM 1383 C CA . LEU A 1 186 ? -15.276 -3.745 11.511 1.00 94.56 186 LEU A CA 1
ATOM 1384 C C . LEU A 1 186 ? -14.747 -4.971 10.764 1.00 94.56 186 LEU A C 1
ATOM 1386 O O . LEU A 1 186 ? -14.973 -6.093 11.211 1.00 94.56 186 LEU A O 1
ATOM 1390 N N . ALA A 1 187 ? -14.076 -4.770 9.629 1.00 95.50 187 ALA A N 1
ATOM 1391 C CA . ALA A 1 187 ? -13.439 -5.838 8.868 1.00 95.50 187 ALA A CA 1
ATOM 1392 C C . ALA A 1 187 ? -12.387 -5.296 7.894 1.00 95.50 187 ALA A C 1
ATOM 1394 O O . ALA A 1 187 ? -12.597 -4.264 7.259 1.00 95.50 187 ALA A O 1
ATOM 1395 N N . VAL A 1 188 ? -11.301 -6.045 7.735 1.00 96.94 188 VAL A N 1
ATOM 1396 C CA . VAL A 1 188 ? -10.351 -5.941 6.624 1.00 96.94 188 VAL A CA 1
ATOM 1397 C C . VAL A 1 188 ? -10.680 -7.039 5.611 1.00 96.94 188 VAL A C 1
ATOM 1399 O O . VAL A 1 188 ? -10.832 -8.208 5.981 1.00 96.94 188 VAL A O 1
ATOM 1402 N N . LEU A 1 189 ? -10.826 -6.653 4.347 1.00 96.00 189 LEU A N 1
ATOM 1403 C CA . LEU A 1 189 ? -11.263 -7.488 3.229 1.00 96.00 189 LEU A CA 1
ATOM 1404 C C . LEU A 1 189 ? -10.133 -7.684 2.213 1.00 96.00 189 LEU A C 1
ATOM 1406 O O . LEU A 1 189 ? -9.160 -6.949 2.229 1.00 96.00 189 LEU A O 1
ATOM 1410 N N . ASP A 1 190 ? -10.332 -8.617 1.284 1.00 93.88 190 ASP A N 1
ATOM 1411 C CA . ASP A 1 190 ? -9.472 -8.821 0.109 1.00 93.88 190 ASP A CA 1
ATOM 1412 C C . ASP A 1 190 ? -8.011 -9.210 0.414 1.00 93.88 190 ASP A C 1
ATOM 1414 O O . ASP A 1 190 ? -7.034 -8.535 0.087 1.00 93.88 190 ASP A O 1
ATOM 1418 N N . TRP A 1 191 ? -7.864 -10.371 1.051 1.00 94.56 191 TRP A N 1
ATOM 1419 C CA . TRP A 1 191 ? -6.577 -10.919 1.484 1.00 94.56 191 TRP A CA 1
ATOM 1420 C C . TRP A 1 191 ? -5.813 -11.672 0.379 1.00 94.56 191 TRP A C 1
ATOM 1422 O O . TRP A 1 191 ? -4.828 -12.354 0.677 1.00 94.56 191 TRP A O 1
ATOM 1432 N N . GLU A 1 192 ? -6.229 -11.593 -0.890 1.00 91.25 192 GLU A N 1
ATOM 1433 C CA . GLU A 1 192 ? -5.688 -12.437 -1.971 1.00 91.25 192 GLU A CA 1
ATOM 1434 C C . GLU A 1 192 ? -4.199 -12.174 -2.271 1.00 91.25 192 GLU A C 1
ATOM 1436 O O . GLU A 1 192 ? -3.472 -13.061 -2.722 1.00 91.25 192 GLU A O 1
ATOM 1441 N N . LEU A 1 193 ? -3.726 -10.957 -1.981 1.00 90.88 193 LEU A N 1
ATOM 1442 C CA . LEU A 1 193 ? -2.333 -10.542 -2.171 1.00 90.88 193 LEU A CA 1
ATOM 1443 C C . LEU A 1 193 ? -1.492 -10.635 -0.894 1.00 90.88 193 LEU A C 1
ATOM 1445 O O . LEU A 1 193 ? -0.312 -10.262 -0.912 1.00 90.88 193 LEU A O 1
ATOM 1449 N N . SER A 1 194 ? -2.078 -11.137 0.194 1.00 93.31 194 SER A N 1
ATOM 1450 C CA . SER A 1 194 ? -1.400 -11.219 1.480 1.00 93.31 194 SER A CA 1
ATOM 1451 C C . SER A 1 194 ? -0.245 -12.217 1.450 1.00 93.31 194 SER A C 1
ATOM 1453 O O . SER A 1 194 ? -0.249 -13.222 0.737 1.00 93.31 194 SER A O 1
ATOM 1455 N N . THR A 1 195 ? 0.814 -11.906 2.194 1.00 92.38 195 THR A N 1
ATOM 1456 C CA . THR A 1 195 ? 2.021 -12.739 2.248 1.00 92.38 195 THR A CA 1
ATOM 1457 C C . THR A 1 195 ? 2.857 -12.420 3.490 1.00 92.38 195 THR A C 1
ATOM 1459 O O . THR A 1 195 ? 2.462 -11.609 4.326 1.00 92.38 195 THR A O 1
ATOM 1462 N N . LEU A 1 196 ? 4.036 -13.038 3.622 1.00 92.31 196 LEU A N 1
ATOM 1463 C CA . LEU A 1 196 ? 5.061 -12.571 4.556 1.00 92.31 196 LEU A CA 1
ATOM 1464 C C . LEU A 1 196 ? 6.039 -11.643 3.843 1.00 92.31 196 LEU A C 1
ATOM 1466 O O . LEU A 1 196 ? 6.639 -12.002 2.823 1.00 92.31 196 LEU A O 1
ATOM 1470 N N . GLY A 1 197 ? 6.226 -10.450 4.394 1.00 92.31 197 GLY A N 1
ATOM 1471 C CA . GLY A 1 197 ? 6.913 -9.390 3.681 1.00 92.31 197 GLY A CA 1
ATOM 1472 C C . GLY A 1 197 ? 7.396 -8.239 4.537 1.00 92.31 197 GLY A C 1
ATOM 1473 O O . GLY A 1 197 ? 7.468 -8.325 5.767 1.00 92.31 197 GLY A O 1
ATOM 1474 N N . SER A 1 198 ? 7.764 -7.167 3.835 1.00 94.69 198 SER A N 1
ATOM 1475 C CA . SER A 1 198 ? 8.132 -5.911 4.462 1.00 94.69 198 SER A CA 1
ATOM 1476 C C . SER A 1 198 ? 6.885 -5.082 4.761 1.00 94.69 198 SER A C 1
ATOM 1478 O O . SER A 1 198 ? 6.17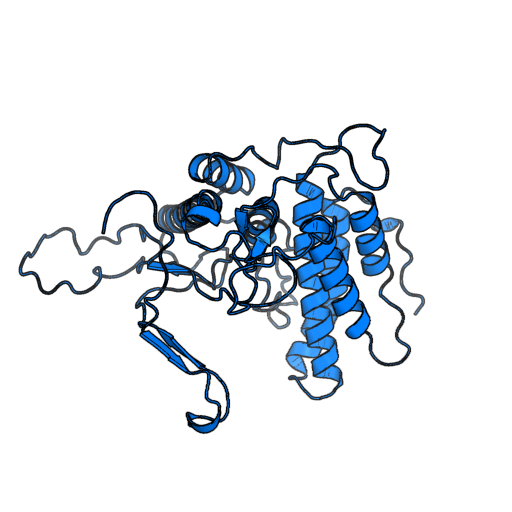5 -4.715 3.823 1.00 94.69 198 SER A O 1
ATOM 1480 N N . PRO A 1 199 ? 6.639 -4.706 6.026 1.00 96.31 199 PRO A N 1
ATOM 1481 C CA . PRO A 1 199 ? 5.475 -3.900 6.394 1.00 96.31 199 PRO A CA 1
ATOM 1482 C C . PRO A 1 199 ? 5.520 -2.481 5.801 1.00 96.31 199 PRO A C 1
ATOM 1484 O O . PRO A 1 199 ? 4.501 -1.801 5.707 1.00 96.31 199 PRO A O 1
ATOM 1487 N N . TYR A 1 200 ? 6.703 -2.032 5.365 1.00 97.56 200 TYR A N 1
ATOM 1488 C CA . TYR A 1 200 ? 6.869 -0.762 4.662 1.00 97.56 200 TYR A CA 1
ATOM 1489 C C . TYR A 1 200 ? 6.174 -0.745 3.296 1.00 97.56 200 TYR A C 1
ATOM 1491 O O . TYR A 1 200 ? 5.784 0.323 2.835 1.00 97.56 200 TYR A O 1
ATOM 1499 N N . GLY A 1 201 ? 5.983 -1.912 2.672 1.00 96.56 201 GLY A N 1
ATOM 1500 C CA . GLY A 1 201 ? 5.228 -2.042 1.430 1.00 96.56 201 GLY A CA 1
ATOM 1501 C C . GLY A 1 201 ? 3.769 -1.624 1.575 1.00 96.56 201 GLY A C 1
ATOM 1502 O O . GLY A 1 201 ? 3.299 -0.783 0.816 1.00 96.56 201 GLY A O 1
ATOM 1503 N N . ASP A 1 202 ? 3.077 -2.167 2.577 1.00 97.38 202 ASP A N 1
ATOM 1504 C CA . ASP A 1 202 ? 1.657 -1.881 2.802 1.00 97.38 202 ASP A CA 1
ATOM 1505 C C . ASP A 1 202 ? 1.419 -0.420 3.193 1.00 97.38 202 ASP A C 1
ATOM 1507 O O . ASP A 1 202 ? 0.539 0.232 2.634 1.00 97.38 202 ASP A O 1
ATOM 1511 N N . VAL A 1 203 ? 2.220 0.133 4.115 1.00 98.06 203 VAL A N 1
ATOM 1512 C CA . VAL A 1 203 ? 2.049 1.537 4.530 1.00 98.06 203 VAL A CA 1
ATOM 1513 C C . VAL A 1 203 ? 2.379 2.505 3.387 1.00 98.06 203 VAL A C 1
ATOM 1515 O O . VAL A 1 203 ? 1.668 3.488 3.209 1.00 98.06 203 VAL A O 1
ATOM 1518 N N . ALA A 1 204 ? 3.384 2.216 2.550 1.00 97.94 204 ALA A N 1
ATOM 1519 C CA . ALA A 1 204 ? 3.662 3.030 1.364 1.00 97.94 204 ALA A CA 1
ATOM 1520 C C . ALA A 1 204 ? 2.529 2.960 0.332 1.00 97.94 204 ALA A C 1
ATOM 1522 O O . ALA A 1 204 ? 2.196 3.973 -0.284 1.00 97.94 204 ALA A O 1
ATOM 1523 N N . TYR A 1 205 ? 1.901 1.792 0.184 1.00 96.31 205 TYR A N 1
ATOM 1524 C CA . TYR A 1 205 ? 0.744 1.621 -0.685 1.00 96.31 205 TYR A CA 1
ATOM 1525 C C . TYR A 1 205 ? -0.472 2.417 -0.180 1.00 96.31 205 TYR A C 1
ATOM 1527 O O . TYR A 1 205 ? -1.100 3.131 -0.960 1.00 96.31 205 TYR A O 1
ATOM 1535 N N . CYS A 1 206 ? -0.725 2.424 1.136 1.00 95.75 206 CYS A N 1
ATOM 1536 C CA . CYS A 1 206 ? -1.734 3.295 1.763 1.00 95.75 206 CYS A CA 1
ATOM 1537 C C . CYS A 1 206 ? -1.473 4.781 1.497 1.00 95.75 206 CYS A C 1
ATOM 1539 O O . CYS A 1 206 ? -2.408 5.572 1.382 1.00 95.75 206 CYS A O 1
ATOM 1541 N N . CYS A 1 207 ? -0.197 5.167 1.418 1.00 96.81 207 CYS A N 1
ATOM 1542 C CA . CYS A 1 207 ? 0.219 6.544 1.198 1.00 96.81 207 CYS A CA 1
ATOM 1543 C C . CYS A 1 207 ? 0.179 6.975 -0.277 1.00 96.81 207 CYS A C 1
ATOM 1545 O O . CYS A 1 207 ? 0.419 8.149 -0.557 1.00 96.81 207 CYS A O 1
ATOM 1547 N N . MET A 1 208 ? -0.161 6.095 -1.227 1.00 93.94 208 MET A N 1
ATOM 1548 C CA . MET A 1 208 ? -0.233 6.464 -2.647 1.00 93.94 208 MET A CA 1
ATOM 1549 C C . MET A 1 208 ? -1.060 7.732 -2.925 1.00 93.94 208 MET A C 1
ATOM 1551 O O . MET A 1 208 ? -0.554 8.570 -3.671 1.00 93.94 208 MET A O 1
ATOM 1555 N N . PRO A 1 209 ? -2.247 7.965 -2.322 1.00 92.88 209 PRO A N 1
ATOM 1556 C CA . PRO A 1 209 ? -3.035 9.173 -2.583 1.00 92.88 209 PRO A CA 1
ATOM 1557 C C . PRO A 1 209 ? -2.302 10.498 -2.324 1.00 92.88 209 PRO A C 1
ATOM 1559 O O . PRO A 1 209 ? -2.590 11.476 -3.008 1.00 92.88 209 PRO A O 1
ATOM 1562 N N . TYR A 1 210 ? -1.330 10.539 -1.399 1.00 93.50 210 TYR A N 1
ATOM 1563 C CA . TYR A 1 210 ? -0.495 11.727 -1.140 1.00 93.50 210 TYR A CA 1
ATOM 1564 C C . TYR A 1 210 ? 0.488 12.026 -2.279 1.00 93.50 210 TYR A C 1
ATOM 1566 O O . TYR A 1 210 ? 0.987 13.143 -2.404 1.00 93.50 210 TYR A O 1
ATOM 1574 N N . HIS A 1 211 ? 0.772 11.024 -3.111 1.00 91.81 211 HIS A N 1
ATOM 1575 C CA . HIS A 1 211 ? 1.733 11.106 -4.203 1.00 91.81 211 HIS A CA 1
ATOM 1576 C C . HIS A 1 211 ? 1.077 11.172 -5.572 1.00 91.81 211 HIS A C 1
ATOM 1578 O O . HIS A 1 211 ? 1.783 11.428 -6.539 1.00 91.81 211 HIS A O 1
ATOM 1584 N N . LEU A 1 212 ? -0.226 10.951 -5.698 1.00 87.62 212 LEU A N 1
ATOM 1585 C CA . LEU A 1 212 ? -0.900 11.018 -6.990 1.00 87.62 212 LEU A CA 1
ATOM 1586 C C . LEU A 1 212 ? -1.199 12.474 -7.382 1.00 87.62 212 LEU A C 1
ATOM 1588 O O . LEU A 1 212 ? -1.510 13.292 -6.514 1.00 87.62 212 LEU A O 1
ATOM 1592 N N . PRO A 1 213 ? -1.110 12.826 -8.677 1.00 78.06 213 PRO A N 1
ATOM 1593 C CA . PRO A 1 213 ? -1.546 14.137 -9.135 1.00 78.06 213 PRO A CA 1
ATOM 1594 C C . PRO A 1 213 ? -3.060 14.297 -8.910 1.00 78.06 213 PRO A C 1
ATOM 1596 O O . PRO A 1 213 ? -3.799 13.318 -9.056 1.00 78.06 213 PRO A O 1
ATOM 1599 N N . PRO A 1 214 ? -3.542 15.513 -8.598 1.00 74.50 214 PRO A N 1
ATOM 1600 C CA . PRO A 1 214 ? -4.972 15.775 -8.539 1.00 74.50 214 PRO A CA 1
ATOM 1601 C C . PRO A 1 214 ? -5.643 15.441 -9.879 1.00 74.50 214 PRO A C 1
ATOM 1603 O O . PRO A 1 214 ? -5.027 15.649 -10.932 1.00 74.50 214 PRO A O 1
ATOM 1606 N N . PRO A 1 215 ? -6.898 14.964 -9.875 1.00 67.12 215 PRO A N 1
ATOM 1607 C CA . PRO A 1 215 ? -7.647 14.785 -11.112 1.00 67.12 215 PRO A CA 1
ATOM 1608 C C . PRO A 1 215 ? -7.778 16.142 -11.822 1.00 67.12 215 PRO A C 1
ATOM 1610 O O . PRO A 1 215 ? -8.145 17.140 -11.198 1.00 67.12 215 PRO A O 1
ATOM 1613 N N . SER A 1 216 ? -7.445 16.215 -13.114 1.00 56.75 216 SER A N 1
ATOM 1614 C CA . SER A 1 216 ? -7.567 17.468 -13.864 1.00 56.75 216 SER A CA 1
ATOM 1615 C C . SER A 1 216 ? -9.031 17.744 -14.230 1.00 56.75 216 SER A C 1
ATOM 1617 O O . SER A 1 216 ? -9.854 16.840 -14.349 1.00 56.75 216 SER A O 1
ATOM 1619 N N . SER A 1 217 ? -9.399 19.014 -14.416 1.00 42.31 217 SER A N 1
ATOM 1620 C CA . SER A 1 217 ? -10.774 19.416 -14.756 1.00 42.31 217 SER A CA 1
ATOM 1621 C C . SER A 1 217 ? -11.258 18.868 -16.108 1.00 42.31 217 SER A C 1
ATOM 1623 O O . SER A 1 217 ? -12.448 18.607 -16.263 1.00 42.31 217 SER A O 1
ATOM 1625 N N . SER A 1 218 ? -10.347 18.609 -17.055 1.00 40.56 218 SER A N 1
ATOM 1626 C CA . SER A 1 218 ? -10.622 17.903 -18.320 1.00 40.56 218 SER A CA 1
ATOM 1627 C C . SER A 1 218 ? -10.777 16.384 -18.159 1.00 40.56 218 SER A C 1
ATOM 1629 O O . SER A 1 218 ? -11.123 15.690 -19.110 1.00 40.56 218 SER A O 1
ATOM 1631 N N . SER A 1 219 ? -10.542 15.873 -16.951 1.00 42.75 219 SER A N 1
ATOM 1632 C CA . SER A 1 219 ? -10.586 14.466 -16.569 1.00 42.75 219 SER A CA 1
ATOM 1633 C C . SER A 1 219 ? -11.802 14.144 -15.688 1.00 42.75 219 SER A C 1
ATOM 1635 O O . SER A 1 219 ? -11.933 13.031 -15.190 1.00 42.75 219 SER A O 1
ATOM 1637 N N . GLN A 1 220 ? -12.783 15.049 -15.568 1.00 37.00 220 GLN A N 1
ATOM 1638 C CA . GLN A 1 220 ? -14.098 14.668 -15.025 1.00 37.00 220 GLN A CA 1
ATOM 1639 C C . GLN A 1 220 ? -14.788 13.582 -15.877 1.00 37.00 220 GLN A C 1
ATOM 1641 O O . GLN A 1 220 ? -15.642 12.865 -15.366 1.00 37.00 220 GLN A O 1
ATOM 1646 N N . SER A 1 221 ? -14.367 13.406 -17.138 1.00 34.88 221 SER A N 1
ATOM 1647 C CA . SER A 1 221 ? -14.713 12.261 -17.995 1.00 34.88 221 SER A CA 1
ATOM 1648 C C . SER A 1 221 ? -13.600 11.210 -18.139 1.00 34.88 221 SER A C 1
ATOM 1650 O O . SER A 1 221 ? -13.781 10.249 -18.875 1.00 34.88 221 SER A O 1
ATOM 1652 N N . ALA A 1 222 ? -12.443 11.426 -17.513 1.00 36.25 222 ALA A N 1
ATOM 1653 C CA . ALA A 1 222 ? -11.295 10.521 -17.489 1.00 36.25 222 ALA A CA 1
ATOM 1654 C C . ALA A 1 222 ? -10.730 10.559 -16.069 1.00 36.25 222 ALA A C 1
ATOM 1656 O O . ALA A 1 222 ? -9.708 11.195 -15.805 1.00 36.25 222 ALA A O 1
ATOM 1657 N N . GLY A 1 223 ? -11.486 10.024 -15.110 1.00 37.03 223 GLY A N 1
ATOM 1658 C CA . GLY A 1 223 ? -11.062 10.052 -13.717 1.00 37.03 223 GLY A CA 1
ATOM 1659 C C . GLY A 1 223 ? -9.654 9.471 -13.610 1.00 37.03 223 GLY A C 1
ATOM 1660 O O . GLY A 1 223 ? -9.295 8.563 -14.362 1.00 37.03 223 GLY A O 1
ATOM 1661 N N . ALA A 1 224 ? -8.863 9.920 -12.627 1.00 40.84 224 ALA A N 1
ATOM 1662 C CA . ALA A 1 224 ? -7.968 8.944 -12.014 1.00 40.84 224 ALA A CA 1
ATOM 1663 C C . ALA A 1 224 ? -8.851 7.706 -11.779 1.00 40.84 224 ALA A C 1
ATOM 1665 O O . ALA A 1 224 ? -9.964 7.870 -11.261 1.00 40.84 224 ALA A O 1
ATOM 1666 N N . PRO A 1 225 ? -8.467 6.537 -12.310 1.00 49.78 225 PRO A N 1
ATOM 1667 C CA . PRO A 1 225 ? -9.393 5.439 -12.483 1.00 49.78 225 PRO A CA 1
ATOM 1668 C C . PRO A 1 225 ? -9.944 5.163 -11.096 1.00 49.78 225 PRO A C 1
ATOM 1670 O O . PRO A 1 225 ? -9.215 5.337 -10.116 1.00 49.78 225 PRO A O 1
ATOM 1673 N N . ALA A 1 226 ? -11.199 4.732 -10.980 1.00 56.59 226 ALA A N 1
ATOM 1674 C CA . ALA A 1 226 ? -11.754 4.355 -9.676 1.00 56.59 226 ALA A CA 1
ATOM 1675 C C . ALA A 1 226 ? -10.787 3.441 -8.878 1.00 56.59 226 ALA A C 1
ATOM 1677 O O . ALA A 1 226 ? -10.775 3.459 -7.652 1.00 56.59 226 ALA A O 1
ATOM 1678 N N . ALA A 1 227 ? -9.910 2.722 -9.592 1.00 62.25 227 ALA A N 1
ATOM 1679 C CA . ALA A 1 227 ? -8.796 1.945 -9.074 1.00 62.25 227 ALA A CA 1
ATOM 1680 C C . ALA A 1 227 ? -7.715 2.715 -8.275 1.00 62.25 227 ALA A C 1
ATOM 1682 O O . ALA A 1 227 ? -7.177 2.115 -7.353 1.00 62.25 227 ALA A O 1
ATOM 1683 N N . TYR A 1 228 ? -7.375 3.979 -8.566 1.00 72.69 228 TYR A N 1
ATOM 1684 C CA . TYR A 1 228 ? -6.336 4.753 -7.852 1.00 72.69 228 TYR A CA 1
ATOM 1685 C C . TYR A 1 228 ? -6.760 6.212 -7.614 1.00 72.69 228 TYR A C 1
ATOM 1687 O O . TYR A 1 228 ? -6.307 7.120 -8.315 1.00 72.69 228 TYR A O 1
ATOM 1695 N N . PRO A 1 229 ? -7.637 6.458 -6.630 1.00 77.56 229 PRO A N 1
ATOM 1696 C CA . PRO A 1 229 ? -8.155 7.790 -6.357 1.00 77.56 229 PRO A CA 1
ATOM 1697 C C . PRO A 1 229 ? -7.092 8.683 -5.692 1.00 77.56 229 PRO A C 1
ATOM 1699 O O . PRO A 1 229 ? -6.447 8.295 -4.718 1.00 77.56 229 PRO A O 1
ATOM 1702 N N . ALA A 1 230 ? -6.937 9.904 -6.207 1.00 83.12 230 ALA A N 1
ATOM 1703 C CA . ALA A 1 230 ? -6.086 10.951 -5.639 1.00 83.12 230 ALA A CA 1
ATOM 1704 C C . ALA A 1 230 ? -6.906 11.942 -4.792 1.00 83.12 230 ALA A C 1
ATOM 1706 O O . ALA A 1 230 ? -8.139 11.970 -4.861 1.00 83.12 230 ALA A O 1
ATOM 1707 N N . PHE A 1 231 ? -6.232 12.787 -4.010 1.00 85.38 231 PHE A N 1
ATOM 1708 C CA . PHE A 1 231 ? -6.886 13.952 -3.412 1.00 85.38 231 PHE A CA 1
ATOM 1709 C C . PHE A 1 231 ? -7.306 14.957 -4.496 1.00 85.38 231 PHE A C 1
ATOM 1711 O O . PHE A 1 231 ? -6.655 15.083 -5.531 1.00 85.38 231 PHE A O 1
ATOM 1718 N N . ALA A 1 232 ? -8.391 15.700 -4.251 1.00 76.12 232 ALA A N 1
ATOM 1719 C CA . ALA A 1 232 ? -8.891 16.707 -5.192 1.00 76.12 232 ALA A CA 1
ATOM 1720 C C . ALA A 1 232 ? -7.911 17.877 -5.413 1.00 76.12 232 ALA A C 1
ATOM 1722 O O . ALA A 1 232 ? -7.994 18.570 -6.423 1.00 76.12 232 ALA A O 1
ATOM 1723 N N . GLY A 1 233 ? -6.983 18.095 -4.479 1.00 72.75 233 GLY A N 1
ATOM 1724 C CA . GLY A 1 233 ? -5.911 19.076 -4.590 1.00 72.75 233 GLY A CA 1
ATOM 1725 C C . GLY A 1 233 ? -4.577 18.494 -4.138 1.00 72.75 233 GLY A C 1
ATOM 1726 O O . GLY A 1 233 ? -4.507 17.383 -3.622 1.00 72.75 233 GLY A O 1
ATOM 1727 N N . SER A 1 234 ? -3.510 19.274 -4.302 1.00 74.62 234 SER A N 1
ATOM 1728 C CA . SER A 1 234 ? -2.143 18.871 -3.938 1.00 74.62 234 SER A CA 1
ATOM 1729 C C . SER A 1 234 ? -1.911 18.736 -2.426 1.00 74.62 234 SER A C 1
ATOM 1731 O O . SER A 1 234 ? -0.816 18.371 -2.007 1.00 74.62 234 SER A O 1
ATOM 1733 N N . ILE A 1 235 ? -2.912 19.077 -1.610 1.00 82.94 235 ILE A N 1
ATOM 1734 C CA . ILE A 1 235 ? -2.890 18.990 -0.150 1.00 82.94 235 ILE A CA 1
ATOM 1735 C C . ILE A 1 235 ? -4.134 18.202 0.289 1.00 82.94 235 ILE A C 1
ATOM 1737 O O . ILE A 1 235 ? -5.221 18.456 -0.243 1.00 82.94 235 ILE A O 1
ATOM 1741 N N . PRO A 1 236 ? -4.007 17.270 1.252 1.00 90.19 236 PRO A N 1
ATOM 1742 C CA . PRO A 1 236 ? -5.154 16.579 1.827 1.00 90.19 236 PRO A CA 1
ATOM 1743 C C . PRO A 1 236 ? -6.172 17.567 2.420 1.00 90.19 236 PRO A C 1
ATOM 1745 O O . PRO A 1 236 ? -5.780 18.587 2.995 1.00 90.19 236 PRO A O 1
ATOM 1748 N N . PRO A 1 237 ? -7.483 17.294 2.316 1.00 92.75 237 PRO A N 1
ATOM 1749 C CA . PRO A 1 237 ? -8.489 18.176 2.888 1.00 92.75 237 PRO A CA 1
ATOM 1750 C C . PRO A 1 237 ? -8.433 18.155 4.422 1.00 92.75 237 PRO A C 1
ATOM 1752 O O . PRO A 1 237 ? -7.990 17.182 5.034 1.00 92.75 237 PRO A O 1
ATOM 1755 N N . ALA A 1 238 ? -8.943 19.213 5.060 1.00 94.94 238 ALA A N 1
ATOM 1756 C CA . ALA A 1 238 ? -8.952 19.329 6.517 1.00 94.94 238 ALA A CA 1
ATOM 1757 C C . ALA A 1 238 ? -9.525 18.067 7.188 1.00 94.94 238 ALA A C 1
ATOM 1759 O O . ALA A 1 238 ? -10.604 17.588 6.818 1.00 94.94 238 ALA A O 1
ATOM 1760 N N . GLY A 1 239 ? -8.799 17.551 8.182 1.00 94.56 239 GLY A N 1
ATOM 1761 C CA . GLY A 1 239 ? -9.144 16.334 8.919 1.00 94.56 239 GLY A CA 1
ATOM 1762 C C . GLY A 1 239 ? -8.486 15.061 8.398 1.00 94.56 239 GLY A C 1
ATOM 1763 O O . GLY A 1 239 ? -8.308 14.128 9.173 1.00 94.56 239 GLY A O 1
ATOM 1764 N N . VAL A 1 240 ? -8.065 15.016 7.134 1.00 96.56 240 VAL A N 1
ATOM 1765 C CA . VAL A 1 240 ? -7.173 13.950 6.660 1.00 96.56 240 VAL A CA 1
ATOM 1766 C C . VAL A 1 240 ? -5.765 14.248 7.194 1.00 96.56 240 VAL A C 1
ATOM 1768 O O . VAL A 1 240 ? -5.303 15.381 7.035 1.00 96.56 240 VAL A O 1
ATOM 1771 N N . PRO A 1 241 ? -5.081 13.296 7.857 1.00 97.25 241 PRO A N 1
ATOM 1772 C CA . PRO A 1 241 ? -3.728 13.526 8.347 1.00 97.25 241 PRO A CA 1
ATOM 1773 C C . PRO A 1 241 ? -2.768 13.761 7.182 1.00 97.25 241 PRO A C 1
ATOM 1775 O O . PRO A 1 241 ? -2.966 13.248 6.078 1.00 97.25 241 PRO A O 1
ATOM 1778 N N . THR A 1 242 ? -1.688 14.489 7.435 1.00 97.38 242 THR A N 1
ATOM 1779 C CA . THR A 1 242 ? -0.532 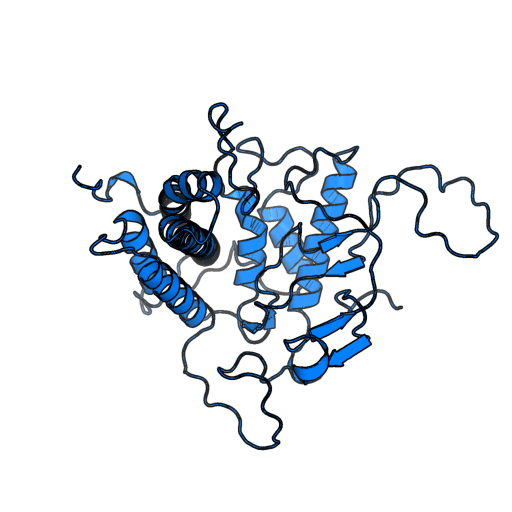14.486 6.536 1.00 97.38 242 THR A CA 1
ATOM 1780 C C . THR A 1 242 ? 0.052 13.074 6.423 1.00 97.38 242 THR A C 1
ATOM 1782 O O . THR A 1 242 ? -0.130 12.237 7.310 1.00 97.38 242 THR A O 1
ATOM 1785 N N . GLU A 1 243 ? 0.800 12.805 5.352 1.00 97.50 243 GLU A N 1
ATOM 1786 C CA . GLU A 1 243 ? 1.496 11.522 5.188 1.00 97.50 243 GLU A CA 1
ATOM 1787 C C . GLU A 1 243 ? 2.389 11.209 6.401 1.00 97.50 243 GLU A C 1
ATOM 1789 O O . GLU A 1 243 ? 2.390 10.089 6.905 1.00 97.50 243 GLU A O 1
ATOM 1794 N N . ALA A 1 244 ? 3.101 12.219 6.915 1.00 98.19 244 ALA A N 1
ATOM 1795 C CA . ALA A 1 244 ? 3.962 12.085 8.086 1.00 98.19 244 ALA A CA 1
ATOM 1796 C C . ALA A 1 244 ? 3.181 11.720 9.359 1.00 98.19 244 ALA A C 1
ATOM 1798 O O . ALA A 1 244 ? 3.619 10.860 10.119 1.00 98.19 244 ALA A O 1
ATOM 1799 N N . GLU A 1 245 ? 2.011 12.323 9.589 1.00 98.44 245 GLU A N 1
ATOM 1800 C CA . GLU A 1 245 ? 1.152 11.969 10.727 1.00 98.44 245 GLU A CA 1
ATOM 1801 C C . GLU A 1 245 ? 0.601 10.543 10.612 1.00 98.44 245 GLU A C 1
ATOM 1803 O O . GLU A 1 245 ? 0.609 9.810 11.603 1.00 98.44 245 GLU A O 1
ATOM 1808 N N . PHE A 1 246 ? 0.157 10.131 9.418 1.00 98.56 246 PHE A N 1
ATOM 1809 C CA . PHE A 1 246 ? -0.344 8.774 9.179 1.00 98.56 246 PHE A CA 1
ATOM 1810 C C . PHE A 1 246 ? 0.748 7.727 9.426 1.00 98.56 246 PHE A C 1
ATOM 1812 O O . PHE A 1 246 ? 0.549 6.786 10.198 1.00 98.56 246 PHE A O 1
ATOM 1819 N N . VAL A 1 247 ? 1.933 7.921 8.833 1.00 98.69 247 VAL A N 1
ATOM 1820 C CA . VAL A 1 247 ? 3.079 7.022 9.023 1.00 98.69 247 VAL A CA 1
ATOM 1821 C C . VAL A 1 247 ? 3.518 7.015 10.484 1.00 98.69 247 VAL A C 1
ATOM 1823 O O . VAL A 1 247 ? 3.771 5.945 11.034 1.00 98.69 247 VAL A O 1
ATOM 1826 N N . GLN A 1 248 ? 3.563 8.171 11.152 1.00 98.69 248 GLN A N 1
ATOM 1827 C CA . GLN A 1 248 ? 3.931 8.240 12.564 1.00 98.69 248 GLN A CA 1
ATOM 1828 C C . GLN A 1 248 ? 2.945 7.473 13.451 1.00 98.69 248 GLN A C 1
ATOM 1830 O O . GLN A 1 248 ? 3.375 6.739 14.343 1.00 98.69 248 GLN A O 1
ATOM 1835 N N . ARG A 1 249 ? 1.636 7.587 13.203 1.00 98.19 249 ARG A N 1
ATOM 1836 C CA . ARG A 1 249 ? 0.629 6.813 13.935 1.00 98.19 249 ARG A CA 1
ATOM 1837 C C . ARG A 1 249 ? 0.787 5.314 13.698 1.00 98.19 249 ARG A C 1
ATOM 1839 O O . ARG A 1 249 ? 0.798 4.543 14.655 1.00 98.19 249 ARG A O 1
ATOM 1846 N N . TRP A 1 250 ? 1.004 4.913 12.447 1.00 98.31 250 TRP A N 1
ATOM 1847 C CA . TRP A 1 250 ? 1.307 3.527 12.106 1.00 98.31 250 TRP A CA 1
ATOM 1848 C C . TRP A 1 250 ? 2.557 3.005 12.843 1.00 98.31 250 TRP A C 1
ATOM 1850 O O . TRP A 1 250 ? 2.554 1.875 13.336 1.00 98.31 250 TRP A O 1
ATOM 1860 N N . CYS A 1 251 ? 3.610 3.820 12.987 1.00 98.25 251 CYS A N 1
ATOM 1861 C CA . CYS A 1 251 ? 4.809 3.452 13.753 1.00 98.25 251 CYS A CA 1
ATOM 1862 C C . CYS A 1 251 ? 4.486 3.208 15.230 1.00 98.25 251 CYS A C 1
ATOM 1864 O O . CYS A 1 251 ? 4.939 2.218 15.800 1.00 98.25 251 CYS A O 1
ATOM 1866 N N . VAL A 1 252 ? 3.676 4.080 15.841 1.00 97.88 252 VAL A N 1
ATOM 1867 C CA . VAL A 1 252 ? 3.225 3.924 17.234 1.00 97.88 252 VAL A CA 1
ATOM 1868 C C . VAL A 1 252 ? 2.422 2.632 17.404 1.00 97.88 252 VAL A C 1
ATOM 1870 O O . VAL A 1 252 ? 2.698 1.862 18.321 1.00 97.88 252 VAL A O 1
ATOM 1873 N N . ALA A 1 253 ? 1.473 2.359 16.506 1.00 95.88 253 ALA A N 1
ATOM 1874 C CA . ALA A 1 253 ? 0.616 1.177 16.580 1.00 95.88 253 ALA A CA 1
ATOM 1875 C C . ALA A 1 253 ? 1.377 -0.141 16.324 1.00 95.88 253 ALA A C 1
ATOM 1877 O O . ALA A 1 253 ? 1.160 -1.136 17.018 1.00 95.88 253 ALA A O 1
ATOM 1878 N N . SER A 1 254 ? 2.296 -0.151 15.353 1.00 95.56 254 SER A N 1
ATOM 1879 C CA . SER A 1 254 ? 3.092 -1.337 14.996 1.00 95.56 254 SER A CA 1
ATOM 1880 C C . SER A 1 254 ? 4.297 -1.581 15.908 1.00 95.56 254 SER A C 1
ATOM 1882 O O . SER A 1 254 ? 4.785 -2.710 15.994 1.00 95.56 254 SER A O 1
ATOM 1884 N N . GLY A 1 255 ? 4.809 -0.536 16.566 1.00 95.75 255 GLY A N 1
ATOM 1885 C CA . GLY A 1 255 ? 6.095 -0.560 17.266 1.00 95.75 255 GLY A CA 1
ATOM 1886 C C . GLY A 1 255 ? 7.307 -0.642 16.327 1.00 95.75 255 GLY A C 1
ATOM 1887 O O . GLY A 1 255 ? 8.401 -0.988 16.774 1.00 95.75 255 GLY A O 1
ATOM 1888 N N . LEU A 1 256 ? 7.130 -0.378 15.028 1.00 94.44 256 LEU A N 1
ATOM 1889 C CA . LEU A 1 256 ? 8.195 -0.454 14.028 1.00 94.44 256 LEU A CA 1
ATOM 1890 C C . LEU A 1 256 ? 8.874 0.910 13.804 1.00 94.44 256 LEU A C 1
ATOM 1892 O O . LEU A 1 256 ? 8.240 1.954 13.969 1.00 94.44 256 LEU A O 1
ATOM 1896 N N . PRO A 1 257 ? 10.157 0.932 13.386 1.00 95.19 257 PRO A N 1
ATOM 1897 C CA . PRO A 1 257 ? 10.859 2.176 13.083 1.00 95.19 257 PRO A CA 1
ATOM 1898 C C . PRO A 1 257 ? 10.224 2.928 11.913 1.00 95.19 257 PRO A C 1
ATOM 1900 O O . PRO A 1 257 ? 9.850 2.306 10.912 1.00 95.19 257 PRO A O 1
ATOM 1903 N N . ASN A 1 258 ? 10.213 4.260 12.003 1.00 97.38 258 ASN A N 1
ATOM 1904 C CA . ASN A 1 258 ? 9.664 5.124 10.964 1.00 97.38 258 ASN A CA 1
ATOM 1905 C C . ASN A 1 258 ? 10.469 5.014 9.650 1.00 97.38 258 ASN A C 1
ATOM 1907 O O . ASN A 1 258 ? 11.662 5.334 9.632 1.00 97.38 258 ASN A O 1
ATOM 1911 N N . PRO A 1 259 ? 9.852 4.565 8.537 1.00 96.69 259 PRO A N 1
ATOM 1912 C CA . PRO A 1 259 ? 10.552 4.411 7.268 1.00 96.69 259 PRO A CA 1
ATOM 1913 C C . PRO A 1 259 ? 10.937 5.750 6.625 1.00 96.69 259 PRO A C 1
ATOM 1915 O O . PRO A 1 259 ? 11.887 5.778 5.846 1.00 96.69 259 PRO A O 1
ATOM 1918 N N . GLN A 1 260 ? 10.261 6.856 6.955 1.00 97.38 260 GLN A N 1
ATOM 1919 C CA . GLN A 1 260 ? 10.542 8.189 6.401 1.00 97.38 260 GLN A CA 1
ATOM 1920 C C . GLN A 1 260 ? 11.857 8.783 6.912 1.00 97.38 260 GLN A C 1
ATOM 1922 O O . GLN A 1 260 ? 12.476 9.583 6.217 1.00 97.38 260 GLN A O 1
ATOM 1927 N N . THR A 1 261 ? 12.321 8.368 8.094 1.00 96.69 261 THR A N 1
ATOM 1928 C CA . THR A 1 261 ? 13.600 8.819 8.672 1.00 96.69 261 THR A CA 1
ATOM 1929 C C . THR A 1 261 ? 14.715 7.783 8.537 1.00 96.69 261 THR A C 1
ATOM 1931 O O . THR A 1 261 ? 15.878 8.067 8.826 1.00 96.69 261 THR A O 1
ATOM 1934 N N . ARG A 1 262 ? 14.388 6.568 8.084 1.00 95.00 262 ARG A N 1
ATOM 1935 C CA . ARG A 1 262 ? 15.348 5.475 7.945 1.00 95.00 262 ARG A CA 1
ATOM 1936 C C . ARG A 1 262 ? 16.181 5.620 6.671 1.00 95.00 262 ARG A C 1
ATOM 1938 O O . ARG A 1 262 ? 15.662 5.876 5.584 1.00 95.00 262 ARG A O 1
ATOM 1945 N N . THR A 1 263 ? 17.479 5.353 6.799 1.00 96.12 263 THR A N 1
ATOM 1946 C CA . THR A 1 263 ? 18.407 5.228 5.670 1.00 96.12 263 THR A CA 1
ATOM 1947 C C . THR A 1 263 ? 19.039 3.836 5.628 1.00 96.12 263 THR A C 1
ATOM 1949 O O . THR A 1 263 ? 19.261 3.216 6.670 1.00 96.12 263 THR A O 1
ATOM 1952 N N . GLU A 1 264 ? 19.322 3.326 4.429 1.00 94.12 264 GLU A N 1
ATOM 1953 C CA . GLU A 1 264 ? 19.920 2.002 4.212 1.00 94.12 264 GLU A CA 1
ATOM 1954 C C . GLU A 1 264 ? 20.810 1.991 2.962 1.00 94.12 264 GLU A C 1
ATOM 1956 O O . GLU A 1 264 ? 20.658 2.826 2.068 1.00 94.12 264 GLU A O 1
ATOM 1961 N N . ARG A 1 265 ? 21.763 1.059 2.894 1.00 95.44 265 ARG A N 1
ATOM 1962 C CA . ARG A 1 265 ? 22.504 0.783 1.659 1.00 95.44 265 ARG A CA 1
ATOM 1963 C C . ARG A 1 265 ? 21.594 0.119 0.632 1.00 95.44 265 ARG A C 1
ATOM 1965 O O . ARG A 1 265 ? 20.626 -0.557 0.984 1.00 95.44 265 ARG A O 1
ATOM 1972 N N . VAL A 1 266 ? 21.925 0.282 -0.642 1.00 95.19 266 VAL A N 1
ATOM 1973 C CA . VAL A 1 266 ? 21.089 -0.201 -1.744 1.00 95.19 266 VAL A CA 1
ATOM 1974 C C . VAL A 1 266 ? 21.798 -1.254 -2.587 1.00 95.19 266 VAL A C 1
ATOM 1976 O O . VAL A 1 266 ? 23.023 -1.306 -2.614 1.00 95.19 266 VAL A O 1
ATOM 1979 N N . ALA A 1 267 ? 21.037 -2.106 -3.269 1.00 93.06 267 ALA A N 1
ATOM 1980 C CA . ALA A 1 267 ? 21.558 -3.259 -4.002 1.00 93.06 267 ALA A CA 1
ATOM 1981 C C . ALA A 1 267 ? 22.561 -2.891 -5.112 1.00 93.06 267 ALA A C 1
ATOM 1983 O O . ALA A 1 267 ? 23.547 -3.600 -5.296 1.00 93.06 267 ALA A O 1
ATOM 1984 N N . GLY A 1 268 ? 22.342 -1.779 -5.819 1.00 93.75 268 GLY A N 1
ATOM 1985 C CA . GLY A 1 268 ? 23.236 -1.288 -6.873 1.00 93.75 268 GLY A CA 1
ATOM 1986 C C . GLY A 1 268 ? 24.498 -0.595 -6.352 1.00 93.75 268 GLY A C 1
ATOM 1987 O O . GLY A 1 268 ? 25.444 -0.410 -7.109 1.00 93.75 268 GLY A O 1
ATOM 1988 N N . ASP A 1 269 ? 24.534 -0.237 -5.065 1.00 93.25 269 ASP A N 1
ATOM 1989 C CA . ASP A 1 269 ? 25.724 0.305 -4.407 1.00 93.25 269 ASP A CA 1
ATOM 1990 C C . ASP A 1 269 ? 25.786 -0.114 -2.921 1.00 93.25 269 ASP A C 1
ATOM 1992 O O . ASP A 1 269 ? 25.544 0.692 -2.012 1.00 93.25 269 ASP A O 1
ATOM 1996 N N . PRO A 1 270 ? 26.113 -1.391 -2.631 1.00 85.31 270 PRO A N 1
ATOM 1997 C CA . PRO A 1 270 ? 26.106 -1.908 -1.263 1.00 85.31 270 PRO A CA 1
ATOM 1998 C C . PRO A 1 270 ? 27.260 -1.392 -0.401 1.00 85.31 270 PRO A C 1
ATOM 2000 O O . PRO A 1 270 ? 27.303 -1.691 0.789 1.00 85.31 270 PRO A O 1
ATOM 2003 N N . ARG A 1 271 ? 28.233 -0.674 -0.975 1.00 89.62 271 ARG A N 1
ATOM 2004 C CA . ARG A 1 271 ? 29.371 -0.091 -0.241 1.00 89.62 271 ARG A CA 1
ATOM 2005 C C . ARG A 1 271 ? 29.264 1.429 -0.107 1.00 89.62 271 ARG A C 1
ATOM 2007 O O . ARG A 1 271 ? 29.934 1.989 0.760 1.00 89.62 271 ARG A O 1
ATOM 2014 N N . GLY A 1 272 ? 28.396 2.072 -0.883 1.00 91.69 272 GLY A N 1
ATOM 2015 C CA . GLY A 1 272 ? 28.158 3.508 -0.845 1.00 91.69 272 GLY A CA 1
ATOM 2016 C C . GLY A 1 272 ? 27.353 4.000 0.350 1.00 91.69 272 GLY A C 1
ATOM 2017 O O . GLY A 1 272 ? 26.999 3.251 1.269 1.00 91.69 272 GLY A O 1
ATOM 2018 N N . ALA A 1 273 ? 27.095 5.307 0.347 1.00 93.81 273 ALA A N 1
ATOM 2019 C CA . ALA A 1 273 ? 26.364 5.989 1.406 1.00 93.81 273 ALA A CA 1
ATOM 2020 C C . ALA A 1 273 ? 24.938 5.436 1.560 1.00 93.81 273 ALA A C 1
ATOM 2022 O O . ALA A 1 273 ? 24.288 5.045 0.590 1.00 93.81 273 ALA A O 1
ATOM 2023 N N . LYS A 1 274 ? 24.437 5.430 2.800 1.00 96.00 274 LYS A N 1
ATOM 2024 C CA . LYS A 1 274 ? 23.044 5.066 3.071 1.00 96.00 274 LYS A CA 1
ATOM 2025 C C . LYS A 1 274 ? 22.109 6.091 2.427 1.00 96.00 274 LYS A C 1
ATOM 2027 O O . LYS A 1 274 ? 22.330 7.293 2.557 1.00 96.00 274 LYS A O 1
ATOM 2032 N N . LYS A 1 275 ? 21.049 5.613 1.781 1.00 95.38 275 LYS A N 1
ATOM 2033 C CA . LYS A 1 275 ? 20.019 6.432 1.132 1.00 95.38 275 LYS A CA 1
ATOM 2034 C C . LYS A 1 275 ? 18.694 6.334 1.896 1.00 95.38 275 LYS A C 1
ATOM 2036 O O . LYS A 1 275 ? 18.457 5.301 2.527 1.00 95.38 275 LYS A O 1
ATOM 2041 N N . PRO A 1 276 ? 17.827 7.360 1.859 1.00 96.44 276 PRO A N 1
ATOM 2042 C CA . PRO A 1 276 ? 16.475 7.271 2.408 1.00 96.44 276 PRO A CA 1
ATOM 2043 C C . PRO A 1 276 ? 15.707 6.085 1.816 1.00 96.44 276 PRO A C 1
ATOM 2045 O O . PRO A 1 276 ? 15.703 5.898 0.601 1.00 96.44 276 PRO A O 1
ATOM 2048 N N . VAL A 1 277 ? 15.050 5.288 2.663 1.00 95.69 277 VAL A N 1
ATOM 2049 C CA . VAL A 1 277 ? 14.334 4.085 2.196 1.00 95.69 277 VAL A CA 1
ATOM 2050 C C . VAL A 1 277 ? 12.919 4.384 1.710 1.00 95.69 277 VAL A C 1
ATOM 2052 O O . VAL A 1 277 ? 12.402 3.659 0.865 1.00 95.69 277 VAL A O 1
ATOM 2055 N N . TRP A 1 278 ? 12.280 5.438 2.226 1.00 97.81 278 TRP A N 1
ATOM 2056 C CA . TRP A 1 278 ? 10.882 5.749 1.917 1.00 97.81 278 TRP A CA 1
ATOM 2057 C C . TRP A 1 278 ? 10.591 5.974 0.427 1.00 97.81 278 TRP A C 1
ATOM 2059 O O . TRP A 1 278 ? 9.651 5.349 -0.073 1.00 97.81 278 TRP A O 1
ATOM 2069 N N . PRO A 1 279 ? 11.411 6.743 -0.323 1.00 97.69 279 PRO A N 1
ATOM 2070 C CA . PRO A 1 279 ? 11.201 6.922 -1.758 1.00 97.69 279 PRO A CA 1
ATOM 2071 C C . PRO A 1 279 ? 11.125 5.606 -2.535 1.00 97.69 279 PRO A C 1
ATOM 2073 O O . PRO A 1 279 ? 10.333 5.492 -3.463 1.00 97.69 279 PRO A O 1
ATOM 2076 N N . PHE A 1 280 ? 11.897 4.590 -2.130 1.00 97.94 280 PHE A N 1
ATOM 2077 C CA . PHE A 1 280 ? 11.871 3.280 -2.774 1.00 97.94 280 PHE A CA 1
ATOM 2078 C C . PHE A 1 280 ? 10.513 2.581 -2.617 1.00 97.94 280 PHE A C 1
ATOM 2080 O O . PHE A 1 280 ? 9.958 2.108 -3.605 1.00 97.94 280 PHE A O 1
ATOM 2087 N N . TYR A 1 281 ? 9.951 2.530 -1.404 1.00 98.06 281 TYR A N 1
ATOM 2088 C CA . TYR A 1 281 ? 8.676 1.837 -1.168 1.00 98.06 281 TYR A CA 1
ATOM 2089 C C . TYR A 1 281 ? 7.491 2.552 -1.830 1.00 98.06 281 TYR A C 1
ATOM 2091 O O . TYR A 1 281 ? 6.597 1.894 -2.370 1.00 98.06 281 TYR A O 1
ATOM 2099 N N . VAL A 1 282 ? 7.502 3.888 -1.851 1.00 98.19 282 VAL A N 1
ATOM 2100 C CA . VAL A 1 282 ? 6.485 4.673 -2.567 1.00 98.19 282 VAL A CA 1
ATOM 2101 C C . VAL A 1 282 ? 6.618 4.476 -4.080 1.00 98.19 282 VAL A C 1
ATOM 2103 O O . VAL A 1 282 ? 5.623 4.192 -4.747 1.00 98.19 282 VAL A O 1
ATOM 2106 N N . ALA A 1 283 ? 7.837 4.537 -4.630 1.00 98.19 283 ALA A N 1
ATOM 2107 C CA . ALA A 1 283 ? 8.078 4.291 -6.051 1.00 98.19 283 ALA A CA 1
ATOM 2108 C C . ALA A 1 283 ? 7.682 2.864 -6.471 1.00 98.19 283 ALA A C 1
ATOM 2110 O O . ALA A 1 283 ? 7.068 2.687 -7.521 1.00 98.19 283 ALA A O 1
ATOM 2111 N N . LEU A 1 284 ? 7.954 1.854 -5.637 1.00 98.19 284 LEU A N 1
ATOM 2112 C CA . LEU A 1 284 ? 7.523 0.471 -5.868 1.00 98.19 284 LEU A CA 1
ATOM 2113 C C . LEU A 1 284 ? 5.990 0.342 -5.876 1.00 98.19 284 LEU A C 1
ATOM 2115 O O . LEU A 1 284 ? 5.440 -0.397 -6.691 1.00 98.19 284 LEU A O 1
ATOM 2119 N N . SER A 1 285 ? 5.296 1.077 -5.002 1.00 97.44 285 SER A N 1
ATOM 2120 C CA . SER A 1 285 ? 3.827 1.094 -4.936 1.00 97.44 285 SER A CA 1
ATOM 2121 C C . SER A 1 285 ? 3.208 1.733 -6.184 1.00 97.44 285 SER A C 1
ATOM 2123 O O . SER A 1 285 ? 2.290 1.174 -6.785 1.00 97.44 285 SER A O 1
ATOM 2125 N N . LEU A 1 286 ? 3.769 2.857 -6.636 1.00 96.12 286 LEU A N 1
ATOM 2126 C CA . LEU A 1 286 ? 3.376 3.514 -7.886 1.00 96.12 286 LEU A CA 1
ATOM 2127 C C . LEU A 1 286 ? 3.675 2.635 -9.111 1.00 96.12 286 LEU A C 1
ATOM 2129 O O . LEU A 1 286 ? 2.830 2.517 -9.997 1.00 96.12 286 LEU A O 1
ATOM 2133 N N . PHE A 1 287 ? 4.830 1.959 -9.136 1.00 97.31 287 PHE A N 1
ATOM 2134 C CA . PHE A 1 287 ? 5.181 1.010 -10.194 1.00 97.31 287 PHE A CA 1
ATOM 2135 C C . PHE A 1 287 ? 4.200 -0.162 -10.266 1.00 97.31 287 PHE A C 1
ATOM 2137 O O . PHE A 1 287 ? 3.744 -0.527 -11.349 1.00 97.31 287 PHE A O 1
ATOM 2144 N N . ARG A 1 288 ? 3.820 -0.727 -9.116 1.00 95.56 288 ARG A N 1
ATOM 2145 C CA . ARG A 1 288 ? 2.770 -1.746 -9.054 1.00 95.56 288 ARG A CA 1
ATOM 2146 C C . ARG A 1 288 ? 1.468 -1.243 -9.681 1.00 95.56 288 ARG A C 1
ATOM 2148 O O . ARG A 1 288 ? 0.877 -1.962 -10.482 1.00 95.56 288 ARG A O 1
ATOM 2155 N N . GLY A 1 289 ? 1.041 -0.022 -9.350 1.00 92.31 289 GLY A N 1
ATOM 2156 C CA . GLY A 1 289 ? -0.141 0.590 -9.960 1.00 92.31 289 GLY A CA 1
ATOM 2157 C C . GLY A 1 289 ? -0.021 0.706 -11.481 1.00 92.31 289 GLY A C 1
ATOM 2158 O O . GLY A 1 289 ? -0.932 0.299 -12.203 1.00 92.31 289 GLY A O 1
ATOM 2159 N N . ALA A 1 290 ? 1.132 1.161 -11.982 1.00 92.50 290 ALA A N 1
ATOM 2160 C CA . ALA A 1 290 ? 1.420 1.218 -13.416 1.00 92.50 290 ALA A CA 1
ATOM 2161 C C . ALA A 1 290 ? 1.337 -0.167 -14.084 1.00 92.50 290 ALA A C 1
ATOM 2163 O O . ALA A 1 290 ? 0.691 -0.307 -15.120 1.00 92.50 290 ALA A O 1
ATOM 2164 N N . ALA A 1 291 ? 1.916 -1.208 -13.480 1.00 93.62 291 ALA A N 1
ATOM 2165 C CA . ALA A 1 291 ? 1.878 -2.571 -14.014 1.00 93.62 291 ALA A CA 1
ATOM 2166 C C . ALA A 1 291 ? 0.453 -3.163 -14.042 1.00 93.62 291 ALA A C 1
ATOM 2168 O O . ALA A 1 291 ? 0.085 -3.855 -14.994 1.00 93.62 291 ALA A O 1
ATOM 2169 N N . ILE A 1 292 ? -0.372 -2.873 -13.029 1.00 89.62 292 ILE A N 1
ATOM 2170 C CA . ILE A 1 292 ? -1.786 -3.282 -12.994 1.00 89.62 292 ILE A CA 1
ATOM 2171 C C . ILE A 1 292 ? -2.567 -2.598 -14.121 1.00 89.62 292 ILE A C 1
ATOM 2173 O O . ILE A 1 292 ? -3.289 -3.273 -14.860 1.00 89.62 292 ILE A O 1
ATOM 2177 N N . LEU A 1 293 ? -2.393 -1.284 -14.294 1.00 87.50 293 LEU A N 1
ATOM 2178 C CA . LEU A 1 293 ? -3.052 -0.519 -15.355 1.00 87.50 293 LEU A CA 1
ATOM 2179 C C . LEU A 1 293 ? -2.596 -0.957 -16.751 1.00 87.50 293 LEU A C 1
ATOM 2181 O O . LEU A 1 293 ? -3.434 -1.084 -17.643 1.00 87.50 293 LEU A O 1
ATOM 2185 N N . ALA A 1 294 ? -1.315 -1.285 -16.929 1.00 89.62 294 ALA A N 1
ATOM 2186 C CA . ALA A 1 294 ? -0.815 -1.866 -18.172 1.00 89.62 294 ALA A CA 1
ATOM 2187 C C . ALA A 1 294 ? -1.533 -3.187 -18.498 1.00 89.62 294 ALA A C 1
ATOM 2189 O O . ALA A 1 294 ? -1.965 -3.384 -19.632 1.00 89.62 294 ALA A O 1
ATOM 2190 N N . GLY A 1 295 ? -1.757 -4.051 -17.503 1.00 88.50 295 GLY A N 1
ATOM 2191 C CA . GLY A 1 295 ? -2.522 -5.289 -17.679 1.00 88.50 295 GLY A CA 1
ATOM 2192 C C . GLY A 1 295 ? -4.002 -5.058 -18.005 1.00 88.50 295 GLY A C 1
ATOM 2193 O O . GLY A 1 295 ? -4.579 -5.789 -18.811 1.00 88.50 295 GLY A O 1
ATOM 2194 N N . VAL A 1 296 ? -4.629 -4.031 -17.421 1.00 84.12 296 VAL A N 1
ATOM 2195 C CA . VAL A 1 296 ? -6.000 -3.617 -17.779 1.00 84.12 296 VAL A CA 1
ATOM 2196 C C . VAL A 1 296 ? -6.054 -3.136 -19.229 1.00 84.12 296 VAL A C 1
ATOM 2198 O O . VAL A 1 296 ? -6.903 -3.609 -19.985 1.00 84.12 296 VAL A O 1
ATOM 2201 N N . ARG A 1 297 ? -5.115 -2.270 -19.637 1.00 84.75 297 ARG A N 1
ATOM 2202 C CA . ARG A 1 297 ? -4.950 -1.819 -21.027 1.00 84.75 297 ARG A CA 1
ATOM 2203 C C . ARG A 1 297 ? -4.784 -3.008 -21.977 1.00 84.75 297 ARG A C 1
ATOM 2205 O O . ARG A 1 297 ? -5.479 -3.069 -22.988 1.00 84.75 297 ARG A O 1
ATOM 2212 N N . ALA A 1 298 ? -3.929 -3.969 -21.624 1.00 85.44 298 ALA A N 1
ATOM 2213 C CA . ALA A 1 298 ? -3.673 -5.168 -22.417 1.00 85.44 298 ALA A CA 1
ATOM 2214 C C . ALA A 1 298 ? -4.936 -6.011 -22.633 1.00 85.44 298 ALA A C 1
ATOM 2216 O O . ALA A 1 298 ? -5.296 -6.334 -23.764 1.00 85.44 298 ALA A O 1
ATOM 2217 N N . ARG A 1 299 ? -5.660 -6.319 -21.549 1.00 83.50 299 ARG A N 1
ATOM 2218 C CA . ARG A 1 299 ? -6.924 -7.068 -21.620 1.00 83.50 299 ARG A CA 1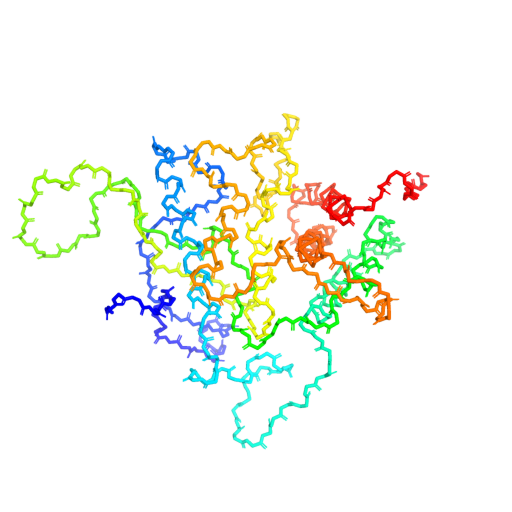
ATOM 2219 C C . ARG A 1 299 ? -7.979 -6.345 -22.448 1.00 83.50 299 ARG A C 1
ATOM 2221 O O . ARG A 1 299 ? -8.702 -6.997 -23.194 1.00 83.50 299 ARG A O 1
ATOM 2228 N N . ALA A 1 300 ? -8.054 -5.021 -22.347 1.00 80.44 300 ALA A N 1
ATOM 2229 C CA . ALA A 1 300 ? -9.015 -4.245 -23.116 1.00 80.44 300 ALA A CA 1
ATOM 2230 C C . ALA A 1 300 ? -8.711 -4.257 -24.622 1.00 80.44 300 ALA A C 1
ATOM 2232 O O . ALA A 1 300 ? -9.628 -4.419 -25.422 1.00 80.44 300 ALA A O 1
ATOM 2233 N N . ALA A 1 301 ? -7.436 -4.171 -25.014 1.00 78.38 301 ALA A N 1
ATOM 2234 C CA . ALA A 1 301 ? -7.032 -4.281 -26.418 1.00 78.38 301 ALA A CA 1
ATOM 2235 C C . ALA A 1 301 ? -7.331 -5.665 -27.022 1.00 78.38 301 ALA A C 1
ATOM 2237 O O . ALA A 1 301 ? -7.626 -5.768 -28.208 1.00 78.38 301 ALA A O 1
ATOM 2238 N N . MET A 1 302 ? -7.309 -6.720 -26.201 1.00 81.00 302 MET A N 1
ATOM 2239 C CA . MET A 1 302 ? -7.691 -8.081 -26.600 1.00 81.00 302 MET A CA 1
ATOM 2240 C C . MET A 1 302 ? -9.214 -8.320 -26.611 1.00 81.00 302 MET A C 1
ATOM 2242 O O . MET A 1 302 ? -9.647 -9.453 -26.792 1.00 81.00 302 MET A O 1
ATOM 2246 N N . GLY A 1 303 ? -10.038 -7.289 -26.386 1.00 76.44 303 GLY A N 1
ATOM 2247 C CA . GLY A 1 303 ? -11.501 -7.411 -26.343 1.00 76.44 303 GLY A CA 1
ATOM 2248 C C . GLY A 1 303 ? -12.063 -7.988 -25.037 1.00 76.44 303 GLY A C 1
ATOM 2249 O O . GLY A 1 303 ? -13.267 -8.203 -24.936 1.00 76.44 303 GLY A O 1
ATOM 2250 N N . ASN A 1 304 ? -11.223 -8.192 -24.017 1.00 65.12 304 ASN A N 1
ATOM 2251 C CA . ASN A 1 304 ? -11.604 -8.784 -22.727 1.00 65.12 304 ASN A CA 1
ATOM 2252 C C . ASN A 1 304 ? -11.956 -7.738 -21.648 1.00 65.12 304 ASN A C 1
ATOM 2254 O O . ASN A 1 304 ? -12.161 -8.093 -20.488 1.00 65.12 304 ASN A O 1
ATOM 2258 N N . ALA A 1 305 ? -11.996 -6.445 -21.987 1.00 62.78 305 ALA A N 1
ATOM 2259 C CA . ALA A 1 305 ? -12.454 -5.369 -21.102 1.00 62.78 305 ALA A CA 1
ATOM 2260 C C . ALA A 1 305 ? -13.068 -4.209 -21.908 1.00 62.78 305 ALA A C 1
ATOM 2262 O O . ALA A 1 305 ? -12.859 -4.103 -23.116 1.00 62.78 305 ALA A O 1
ATOM 2263 N N . SER A 1 306 ? -13.836 -3.334 -21.248 1.00 61.12 306 SER A N 1
ATOM 2264 C CA . SER A 1 306 ? -14.540 -2.234 -21.922 1.00 61.12 306 SER A CA 1
ATOM 2265 C C . SER A 1 306 ? -13.579 -1.194 -22.531 1.00 61.12 306 SER A C 1
ATOM 2267 O O . SER A 1 306 ? -12.515 -0.893 -21.986 1.00 61.12 306 SER A O 1
ATOM 2269 N N . ALA A 1 307 ? -13.979 -0.587 -23.655 1.00 55.22 307 ALA A N 1
ATOM 2270 C CA . ALA A 1 307 ? -13.174 0.405 -24.381 1.00 55.22 307 ALA A CA 1
ATOM 2271 C C . ALA A 1 307 ? -12.936 1.723 -23.608 1.00 55.22 307 ALA A C 1
ATOM 2273 O O . ALA A 1 307 ? -11.996 2.458 -23.919 1.00 55.22 307 ALA A O 1
ATOM 2274 N N . ALA A 1 308 ? -13.776 2.035 -22.612 1.00 58.38 308 ALA A N 1
ATOM 2275 C CA . ALA A 1 308 ? -13.592 3.179 -21.715 1.00 58.38 308 ALA A CA 1
ATOM 2276 C C . ALA A 1 308 ? -12.422 2.937 -20.745 1.00 58.38 308 ALA A C 1
ATOM 2278 O O . ALA A 1 308 ? -11.505 3.754 -20.672 1.00 58.38 308 ALA A O 1
ATOM 2279 N N . ASN A 1 309 ? -12.380 1.751 -20.124 1.00 57.91 309 ASN A N 1
ATOM 2280 C CA . ASN A 1 309 ? -11.304 1.338 -19.219 1.00 57.91 309 ASN A CA 1
ATOM 2281 C C . ASN A 1 309 ? -9.937 1.304 -19.931 1.00 57.91 309 ASN A C 1
ATOM 2283 O O . ASN A 1 309 ? -8.911 1.599 -19.324 1.00 57.91 309 ASN A O 1
ATOM 2287 N N . ALA A 1 310 ? -9.923 0.968 -21.227 1.00 59.16 310 ALA A N 1
ATOM 2288 C CA . ALA A 1 310 ? -8.714 0.906 -22.051 1.00 59.16 310 ALA A CA 1
ATOM 2289 C C . ALA A 1 310 ? -8.014 2.267 -22.208 1.00 59.16 310 ALA A C 1
ATOM 2291 O O . ALA A 1 310 ? -6.796 2.368 -22.051 1.00 59.16 310 ALA A O 1
ATOM 2292 N N . ARG A 1 311 ? -8.791 3.308 -22.546 1.00 60.84 311 ARG A N 1
ATOM 2293 C CA . ARG A 1 311 ? -8.279 4.659 -22.821 1.00 60.84 311 ARG A CA 1
ATOM 2294 C C . ARG A 1 311 ? -7.813 5.359 -21.553 1.00 60.84 311 ARG A C 1
ATOM 2296 O O . ARG A 1 311 ? -6.756 5.981 -21.576 1.00 60.84 311 ARG A O 1
ATOM 2303 N N . GLU A 1 312 ? -8.563 5.218 -20.462 1.00 63.62 312 GLU A N 1
ATOM 2304 C CA . GLU A 1 312 ? -8.156 5.751 -19.160 1.00 63.62 312 GLU A CA 1
ATOM 2305 C C . GLU A 1 312 ? -6.858 5.089 -18.683 1.00 63.62 312 GLU A C 1
ATOM 2307 O O . GLU A 1 312 ? -5.917 5.790 -18.325 1.00 63.62 312 GLU A O 1
ATOM 2312 N N . ALA A 1 313 ? -6.746 3.757 -18.767 1.00 64.31 313 ALA A N 1
ATOM 2313 C CA . ALA A 1 313 ? -5.570 3.030 -18.289 1.00 64.31 313 ALA A CA 1
ATOM 2314 C C . ALA A 1 313 ? -4.260 3.423 -19.000 1.00 64.31 313 ALA A C 1
ATOM 2316 O O . ALA A 1 313 ? -3.217 3.472 -18.352 1.00 64.31 313 ALA A O 1
ATOM 2317 N N . GLY A 1 314 ? -4.292 3.722 -20.306 1.00 62.72 314 GLY A N 1
ATOM 2318 C CA . GLY A 1 314 ? -3.082 3.974 -21.099 1.00 62.72 314 GLY A CA 1
ATOM 2319 C C . GLY A 1 314 ? -2.267 5.195 -20.673 1.00 62.72 314 GLY A C 1
ATOM 2320 O O . GLY A 1 314 ? -1.074 5.050 -20.418 1.00 62.72 314 GLY A O 1
ATOM 2321 N N . GLY A 1 315 ? -2.893 6.367 -20.530 1.00 70.38 315 GLY A N 1
ATOM 2322 C CA . GLY A 1 315 ? -2.186 7.594 -20.118 1.00 70.38 315 GLY A CA 1
ATOM 2323 C C . GLY A 1 315 ? -1.675 7.559 -18.672 1.00 70.38 315 GLY A C 1
ATOM 2324 O O . GLY A 1 315 ? -0.775 8.307 -18.282 1.00 70.38 315 GLY A O 1
ATOM 2325 N N . LEU A 1 316 ? -2.229 6.667 -17.856 1.00 78.81 316 LEU A N 1
ATOM 2326 C CA . LEU A 1 316 ? -1.915 6.584 -16.437 1.00 78.81 316 LEU A CA 1
ATOM 2327 C C . LEU A 1 316 ? -0.694 5.723 -16.130 1.00 78.81 316 LEU A C 1
ATOM 2329 O O . LEU A 1 316 ? -0.046 5.973 -15.117 1.00 78.81 316 LEU A O 1
ATOM 2333 N N . VAL A 1 317 ? -0.350 4.753 -16.986 1.00 87.50 317 VAL A N 1
ATOM 2334 C CA . VAL A 1 317 ? 0.872 3.944 -16.821 1.00 87.50 317 VAL A CA 1
ATOM 2335 C C . VAL A 1 317 ? 2.096 4.861 -16.774 1.00 87.50 317 VAL A C 1
ATOM 2337 O O . VAL A 1 317 ? 2.844 4.850 -15.795 1.00 87.50 317 VAL A O 1
ATOM 2340 N N . GLU A 1 318 ? 2.251 5.717 -17.786 1.00 87.38 318 GLU A N 1
ATOM 2341 C CA . GLU A 1 318 ? 3.341 6.695 -17.852 1.00 87.38 318 GLU A CA 1
ATOM 2342 C C . GLU A 1 318 ? 3.254 7.728 -16.726 1.00 87.38 318 GLU A C 1
ATOM 2344 O O . GLU A 1 318 ? 4.274 8.069 -16.131 1.00 87.38 318 GLU A O 1
ATOM 2349 N N . THR A 1 319 ? 2.044 8.182 -16.377 1.00 86.50 319 THR A N 1
ATOM 2350 C CA . THR A 1 319 ? 1.835 9.149 -15.286 1.00 86.50 319 THR A CA 1
ATOM 2351 C C . THR A 1 319 ? 2.324 8.602 -13.944 1.00 86.50 319 THR A C 1
ATOM 2353 O O . THR A 1 319 ? 3.067 9.280 -13.231 1.00 86.50 319 THR A O 1
ATOM 2356 N N . LEU A 1 320 ? 1.945 7.368 -13.596 1.00 90.44 320 LEU A N 1
ATOM 2357 C CA . LEU A 1 320 ? 2.381 6.722 -12.359 1.00 90.44 320 LEU A CA 1
ATOM 2358 C C . LEU A 1 320 ? 3.886 6.449 -12.371 1.00 90.44 320 LEU A C 1
ATOM 2360 O O . LEU A 1 320 ? 4.552 6.685 -11.362 1.00 90.44 320 LEU A O 1
ATOM 2364 N N . ALA A 1 321 ? 4.435 6.010 -13.507 1.00 92.94 321 ALA A N 1
ATOM 2365 C CA . ALA A 1 321 ? 5.862 5.745 -13.625 1.00 92.94 321 ALA A CA 1
ATOM 2366 C C . ALA A 1 321 ? 6.709 7.025 -13.513 1.00 92.94 321 ALA A C 1
ATOM 2368 O O . ALA A 1 321 ? 7.676 7.072 -12.750 1.00 92.94 321 ALA A O 1
ATOM 2369 N N . ALA A 1 322 ? 6.304 8.099 -14.196 1.00 91.31 322 ALA A N 1
ATOM 2370 C CA . ALA A 1 322 ? 6.938 9.408 -14.089 1.00 91.31 322 ALA A CA 1
ATOM 2371 C C . ALA A 1 322 ? 6.862 9.937 -12.654 1.00 91.31 322 ALA A C 1
ATOM 2373 O O . ALA A 1 322 ? 7.855 10.427 -12.112 1.00 91.31 322 ALA A O 1
ATOM 2374 N N . ARG A 1 323 ? 5.704 9.794 -11.998 1.00 91.12 323 ARG A N 1
ATOM 2375 C CA . ARG A 1 323 ? 5.543 10.224 -10.610 1.00 91.12 323 ARG A CA 1
ATOM 2376 C C . ARG A 1 323 ? 6.425 9.428 -9.650 1.00 91.12 323 ARG A C 1
ATOM 2378 O O . ARG A 1 323 ? 7.003 10.026 -8.745 1.00 91.12 323 ARG A O 1
ATOM 2385 N N . ALA A 1 324 ? 6.579 8.123 -9.864 1.00 95.19 324 ALA A N 1
ATOM 2386 C CA . ALA A 1 324 ? 7.482 7.285 -9.080 1.00 95.19 324 ALA A CA 1
ATOM 2387 C C . ALA A 1 324 ? 8.939 7.758 -9.184 1.00 95.19 324 ALA A C 1
ATOM 2389 O O . ALA A 1 324 ? 9.629 7.842 -8.170 1.00 95.19 324 ALA A O 1
ATOM 2390 N N . LEU A 1 325 ? 9.385 8.140 -10.384 1.00 95.19 325 LEU A N 1
ATOM 2391 C CA . LEU A 1 325 ? 10.723 8.696 -10.603 1.00 95.19 325 LEU A CA 1
ATOM 2392 C C . LEU A 1 325 ? 10.908 10.071 -9.943 1.00 95.19 325 LEU A C 1
ATOM 2394 O O . LEU A 1 325 ? 11.956 10.320 -9.350 1.00 95.19 325 LEU A O 1
ATOM 2398 N N . VAL A 1 326 ? 9.879 10.927 -9.945 1.00 93.31 326 VAL A N 1
ATOM 2399 C CA . VAL A 1 326 ? 9.897 12.194 -9.187 1.00 93.31 326 VAL A CA 1
ATOM 2400 C C . VAL A 1 326 ? 10.054 11.937 -7.688 1.00 93.31 326 VAL A C 1
ATOM 2402 O O . VAL A 1 326 ? 10.894 12.567 -7.050 1.00 93.31 326 VAL A O 1
ATOM 2405 N N . VAL A 1 327 ? 9.288 10.996 -7.125 1.00 93.44 327 VAL A N 1
ATOM 2406 C CA . VAL A 1 327 ? 9.411 10.604 -5.709 1.00 93.44 327 VAL A CA 1
ATOM 2407 C C . VAL A 1 327 ? 10.813 10.068 -5.406 1.00 93.44 327 VAL A C 1
ATOM 2409 O O . VAL A 1 327 ? 11.392 10.395 -4.373 1.00 93.44 327 VAL A O 1
ATOM 2412 N N . ALA A 1 328 ? 11.383 9.297 -6.330 1.00 93.56 328 ALA A N 1
ATOM 2413 C CA . ALA A 1 328 ? 12.744 8.779 -6.265 1.00 93.56 328 ALA A CA 1
ATOM 2414 C C . ALA A 1 328 ? 13.849 9.849 -6.411 1.00 93.56 328 ALA A C 1
ATOM 2416 O O . ALA A 1 328 ? 15.030 9.521 -6.276 1.00 93.56 328 ALA A O 1
ATOM 2417 N N . GLY A 1 329 ? 13.498 11.111 -6.687 1.00 92.25 329 GLY A N 1
ATOM 2418 C CA . GLY A 1 329 ? 14.455 12.196 -6.916 1.00 92.25 329 GLY A CA 1
ATOM 2419 C C . GLY A 1 329 ? 15.178 12.110 -8.264 1.00 92.25 329 GLY A C 1
ATOM 2420 O O . GLY A 1 329 ? 16.240 12.708 -8.426 1.00 92.25 329 GLY A O 1
ATOM 2421 N N . VAL A 1 330 ? 14.632 11.362 -9.228 1.00 87.94 330 VAL A N 1
ATOM 2422 C CA . VAL A 1 330 ? 15.178 11.232 -10.583 1.00 87.94 330 VAL A CA 1
ATOM 2423 C C . VAL A 1 330 ? 14.545 12.298 -11.487 1.00 87.94 330 VAL A C 1
ATOM 2425 O O . VAL A 1 330 ? 13.318 12.330 -11.623 1.00 87.94 330 VAL A O 1
ATOM 2428 N N . PRO A 1 331 ? 15.336 13.171 -12.138 1.00 76.19 331 PRO A N 1
ATOM 2429 C CA . PRO A 1 331 ? 14.804 14.151 -13.079 1.00 76.19 331 PRO A CA 1
ATOM 2430 C C . PRO A 1 331 ? 14.141 13.461 -14.280 1.00 76.19 331 PRO A C 1
ATOM 2432 O O . PRO A 1 331 ? 14.801 12.807 -15.078 1.00 76.19 331 PRO A O 1
ATOM 2435 N N . VAL A 1 332 ? 12.830 13.632 -14.454 1.00 67.44 332 VAL A N 1
ATOM 2436 C CA . VAL A 1 332 ? 12.090 13.016 -15.578 1.00 67.44 332 VAL A CA 1
ATOM 2437 C C . VAL A 1 332 ? 12.448 13.667 -16.923 1.00 67.44 332 VAL A C 1
ATOM 2439 O O . VAL A 1 332 ? 12.357 13.034 -17.968 1.00 67.44 332 VAL A O 1
ATOM 2442 N N . GLY A 1 333 ? 12.927 14.917 -16.907 1.00 63.34 333 GLY A N 1
ATOM 2443 C CA . GLY A 1 333 ? 13.333 15.654 -18.110 1.00 63.34 333 GLY A CA 1
ATOM 2444 C C . GLY A 1 333 ? 14.543 15.074 -18.855 1.00 63.34 333 GLY A C 1
ATOM 2445 O O . GLY A 1 333 ? 14.792 15.488 -19.982 1.00 63.34 333 GLY A O 1
ATOM 2446 N N . SER A 1 334 ? 15.277 14.125 -18.260 1.00 58.81 334 SER A N 1
ATOM 2447 C CA . SER A 1 334 ? 16.387 13.415 -18.912 1.00 58.81 334 SER A CA 1
ATOM 2448 C C . SER A 1 334 ? 15.983 12.076 -19.540 1.00 58.81 334 SER A C 1
ATOM 2450 O O . SER A 1 334 ? 16.841 11.380 -20.077 1.00 58.81 334 SER A O 1
ATOM 2452 N N . ILE A 1 335 ? 14.705 11.690 -19.464 1.00 62.25 335 ILE A N 1
ATOM 2453 C CA . ILE A 1 335 ? 14.204 10.439 -20.042 1.00 62.25 335 ILE A CA 1
ATOM 2454 C C . ILE A 1 335 ? 13.817 10.696 -21.507 1.00 62.25 335 ILE A C 1
ATOM 2456 O O . ILE A 1 335 ? 13.048 11.628 -21.765 1.00 62.25 335 ILE A O 1
ATOM 2460 N N . PRO A 1 336 ? 14.321 9.905 -22.474 1.00 52.69 336 PRO A N 1
ATOM 2461 C CA . PRO A 1 336 ? 13.967 10.060 -23.881 1.00 52.69 336 PRO A CA 1
ATOM 2462 C C . PRO A 1 336 ? 12.448 10.010 -24.068 1.00 52.69 336 PRO A C 1
ATOM 2464 O O . PRO A 1 336 ? 11.792 9.078 -23.599 1.00 52.69 336 PRO A O 1
ATOM 2467 N N . ARG A 1 337 ? 11.881 11.006 -24.759 1.00 49.25 337 ARG A N 1
ATOM 2468 C CA . ARG A 1 337 ? 10.486 10.925 -25.209 1.00 49.25 337 ARG A CA 1
ATOM 2469 C C . ARG A 1 337 ? 10.375 9.837 -26.283 1.00 49.25 337 ARG A C 1
ATOM 2471 O O . ARG A 1 337 ? 11.324 9.684 -27.056 1.00 49.25 337 ARG A O 1
ATOM 2478 N N . PRO A 1 338 ? 9.255 9.098 -26.353 1.00 45.00 338 PRO A N 1
ATOM 2479 C CA . PRO A 1 338 ? 9.034 8.171 -27.453 1.00 45.00 338 PRO A CA 1
ATOM 2480 C C . PRO A 1 338 ? 9.142 8.932 -28.777 1.00 45.00 338 PRO A C 1
ATOM 2482 O O . PRO A 1 338 ? 8.593 10.027 -28.920 1.00 45.00 338 PRO A O 1
ATOM 2485 N N . VAL A 1 339 ? 9.907 8.374 -29.714 1.00 36.28 339 VAL A N 1
ATOM 2486 C CA . VAL A 1 339 ? 9.955 8.879 -31.086 1.00 36.28 339 VAL A CA 1
ATOM 2487 C C . VAL A 1 339 ? 8.585 8.578 -31.689 1.00 36.28 339 VAL A C 1
ATOM 2489 O O . VAL A 1 339 ? 8.165 7.421 -31.681 1.00 36.28 339 VAL A O 1
ATOM 2492 N N . SER A 1 340 ? 7.873 9.633 -32.087 1.00 36.69 340 SER A N 1
ATOM 2493 C CA . SER A 1 340 ? 6.557 9.570 -32.737 1.00 36.69 340 SER A CA 1
ATOM 2494 C C . SER A 1 340 ? 6.581 8.759 -34.021 1.00 36.69 340 SER A C 1
ATOM 2496 O O . SER A 1 340 ? 7.563 8.958 -34.774 1.00 36.69 340 SER A O 1
#

pLDDT: mean 81.54, std 20.27, range [25.38, 98.69]

Foldseek 3Di:
DDPDADLAAFAWDDWDCDCVVPNHTDTDTDDFDFDFDLALLPPVFPDLQLSLLLLLQLLLSLLSQQQDQCVVVVNQQFAQPDPDDPDPDDRRDRPPDAQLRVLLVVLVVLLVVLADDPDDPFLLLVVLSVLLQFFAFPDFDWNGKDQQQSERRQWGFFYQAAQGDDDPDPDDDPPSNDRDSRNHTNHGHDSVRIGIHHSLLRLLLHCLQLLAAAQDPVCVVQAPPSLRHHANHNDRPRNNDDSVVSQVSSCVSNVDDRQQPDWGATPNGNPDDTDRRNLSSNLSSLSSLLSVLSNQLSCVVVVNDDPSSNVSSVVSSSSSSLSSCVSVVHPP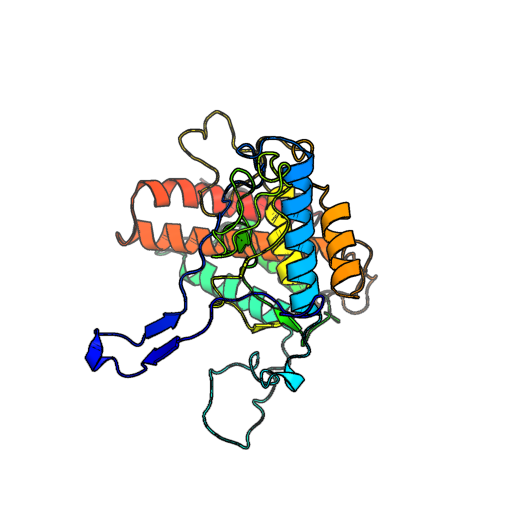VPGDDPDD

Secondary structure (DSSP, 8-state):
--SSS----PPEEEEE--TTTTSS-EEEE-----B----TT-TTSSSHHHHHHHHHHHHHHHHHHHH--TTTTT-TTTTSSS-----TT------S--HHHHHHHHHHHHHHTT--TTPPPPHHHHHHHHHHHHH-BSS----EEE-SS--GGGEEEPPSSSPPS--S-----TTTTS------EEEE--GGG-EEE-HHHHHHHHTHHHHSPPPPGGGTTS-S-TTSPPPSSSSPPTTSPPHHHHHHHHHHHHTPPPTTT-EE-BTTBTTS--EESHHHHHHHHHHHHHHHHHHHHHHHHTTSS-HHHHHHHHHHHHHHHHHHHHHTT--GGGSPPPP-